Protein AF-A0A1X2I1R2-F1 (afdb_monomer)

Foldseek 3Di:
DCPPVPQPCDDLVSVQVVVCVPDAPLVNLLLVLLLQFDDPPPPPDDPPPPPAPPPCPVDPSGPDDPPRDPVLVVLSPDPFAFQFDRVDRQQWDWDWDDPPPDTDIDIDHDGNDKDKDQDDDPPDPPDPVVSVSCVVVLVVLCVVQVHDSPDSQKIKIKDWGHDPVRDDDPVNVVSRVSRIDIDIGGPVVPTD

Structure (mmCIF, N/CA/C/O backbone):
data_AF-A0A1X2I1R2-F1
#
_entry.id   AF-A0A1X2I1R2-F1
#
loop_
_atom_site.group_PDB
_atom_site.id
_atom_site.type_symbol
_atom_site.label_atom_id
_atom_site.label_alt_id
_atom_site.label_comp_id
_atom_site.label_asym_id
_atom_site.label_entity_id
_atom_site.label_seq_id
_atom_site.pdbx_PDB_ins_code
_atom_site.Cartn_x
_atom_site.Cartn_y
_atom_site.Cartn_z
_atom_site.occupancy
_atom_site.B_iso_or_equiv
_atom_site.auth_seq_id
_atom_site.auth_comp_id
_atom_site.auth_asym_id
_atom_site.auth_atom_id
_atom_site.pdbx_PDB_model_num
ATOM 1 N N . MET A 1 1 ? -24.058 -6.362 -23.718 1.00 4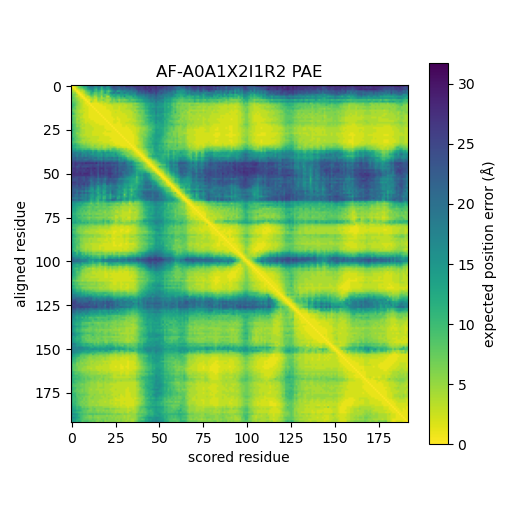3.56 1 MET A N 1
ATOM 2 C CA . MET A 1 1 ? -24.716 -6.460 -22.397 1.00 43.56 1 MET A CA 1
ATOM 3 C C . MET A 1 1 ? -24.428 -5.173 -21.647 1.00 43.56 1 MET A C 1
ATOM 5 O O . MET A 1 1 ? -23.278 -4.944 -21.300 1.00 43.56 1 MET A O 1
ATOM 9 N N . ASN A 1 2 ? -25.425 -4.309 -21.465 1.00 46.53 2 ASN A N 1
ATOM 10 C CA . ASN A 1 2 ? -25.253 -3.059 -20.725 1.00 46.53 2 ASN A CA 1
ATOM 11 C C . ASN A 1 2 ? -25.413 -3.374 -19.233 1.00 46.53 2 ASN A C 1
ATOM 13 O O . ASN A 1 2 ? -26.534 -3.421 -18.754 1.00 46.53 2 ASN A O 1
ATOM 17 N N . GLN A 1 3 ? -24.310 -3.646 -18.528 1.00 58.53 3 GLN A N 1
ATOM 18 C CA . GLN A 1 3 ? -24.291 -3.919 -17.075 1.00 58.53 3 GLN A CA 1
ATOM 19 C C . GLN A 1 3 ? -24.444 -2.655 -16.209 1.00 58.53 3 GLN A C 1
ATOM 21 O O . GLN A 1 3 ? -24.520 -2.741 -14.990 1.00 58.53 3 GLN A O 1
ATOM 26 N N . VAL A 1 4 ? -24.462 -1.478 -16.833 1.00 61.50 4 VAL A N 1
ATOM 27 C CA . VAL A 1 4 ? -24.500 -0.165 -16.173 1.00 61.50 4 VAL A CA 1
ATOM 28 C C . VAL A 1 4 ? -25.817 0.145 -15.426 1.00 61.50 4 VAL A C 1
ATOM 30 O O . VAL A 1 4 ? -25.727 0.785 -14.382 1.00 61.50 4 VAL A O 1
ATOM 33 N N . PRO A 1 5 ? -27.020 -0.284 -15.875 1.00 61.94 5 PRO A N 1
ATOM 34 C CA . PRO A 1 5 ? -28.283 0.064 -15.208 1.00 61.94 5 PRO A CA 1
ATOM 35 C C . PRO A 1 5 ? -28.429 -0.497 -13.787 1.00 61.94 5 PRO A C 1
ATOM 37 O O . PRO A 1 5 ? -29.137 0.095 -12.980 1.00 61.94 5 PRO A O 1
ATOM 40 N N . ASP A 1 6 ? -27.747 -1.602 -13.471 1.00 73.06 6 ASP A N 1
ATOM 41 C CA . ASP A 1 6 ? -27.854 -2.277 -12.168 1.00 73.06 6 ASP A CA 1
ATOM 42 C C . ASP A 1 6 ? -26.870 -1.722 -11.126 1.00 73.06 6 ASP A C 1
ATOM 44 O O . ASP A 1 6 ? -26.858 -2.136 -9.964 1.00 73.06 6 ASP A O 1
ATOM 48 N N . TRP A 1 7 ? -25.999 -0.791 -11.523 1.00 77.06 7 TRP A N 1
ATOM 49 C CA . TRP A 1 7 ? -25.049 -0.176 -10.607 1.00 77.06 7 TRP A CA 1
ATOM 50 C C . TRP A 1 7 ? -25.801 0.897 -9.826 1.00 77.06 7 TRP A C 1
ATOM 52 O O . TRP A 1 7 ? -26.031 1.991 -10.330 1.00 77.06 7 TRP A O 1
ATOM 62 N N . ASN A 1 8 ? -26.210 0.567 -8.599 1.00 79.75 8 ASN A N 1
ATOM 63 C CA . ASN A 1 8 ? -26.902 1.455 -7.660 1.00 79.75 8 ASN A CA 1
ATOM 64 C C . ASN A 1 8 ? -25.993 2.620 -7.197 1.00 79.75 8 ASN A C 1
ATOM 66 O O . ASN A 1 8 ? -25.586 2.706 -6.038 1.00 79.75 8 ASN A O 1
ATOM 70 N N . ILE A 1 9 ? -25.608 3.483 -8.138 1.00 84.62 9 ILE A N 1
ATOM 71 C CA . ILE A 1 9 ? -24.704 4.611 -7.946 1.00 84.62 9 ILE A CA 1
ATOM 72 C C . ILE A 1 9 ? -25.527 5.794 -7.458 1.00 84.62 9 ILE A C 1
ATOM 74 O O . ILE A 1 9 ? -26.201 6.469 -8.232 1.00 84.62 9 ILE A O 1
ATOM 78 N N . ASN A 1 10 ? -25.462 6.050 -6.157 1.00 88.06 10 ASN A N 1
ATOM 79 C CA . ASN A 1 10 ? -26.217 7.121 -5.507 1.00 88.06 10 ASN A CA 1
ATOM 80 C C . ASN A 1 10 ? -25.319 8.211 -4.904 1.00 88.06 10 ASN A C 1
ATOM 82 O O . ASN A 1 10 ? -25.808 9.267 -4.511 1.00 88.06 10 ASN A O 1
ATOM 86 N N . ASN A 1 11 ? -24.005 7.979 -4.830 1.00 83.19 11 ASN A N 1
ATOM 87 C CA . ASN A 1 11 ? -23.041 8.943 -4.307 1.00 83.19 11 ASN A CA 1
ATOM 88 C C . ASN A 1 11 ? -21.612 8.681 -4.815 1.00 83.19 11 ASN A C 1
ATOM 90 O O . ASN A 1 11 ? -21.302 7.647 -5.408 1.00 83.19 11 ASN A O 1
ATOM 94 N N . MET A 1 12 ? -20.703 9.612 -4.530 1.00 81.94 12 MET A N 1
ATOM 95 C CA . MET A 1 12 ? -19.294 9.503 -4.920 1.00 81.94 12 MET A CA 1
ATOM 96 C C . MET A 1 12 ? -18.603 8.253 -4.346 1.00 81.94 12 MET A C 1
ATOM 98 O O . MET A 1 12 ? -17.745 7.665 -5.003 1.00 81.94 12 MET A O 1
ATOM 102 N N . THR A 1 13 ? -18.980 7.816 -3.144 1.00 81.00 13 THR A N 1
ATOM 103 C CA . THR A 1 13 ? -18.443 6.592 -2.534 1.00 81.00 13 THR A CA 1
ATOM 104 C C . THR A 1 13 ? -18.807 5.366 -3.368 1.00 81.00 13 THR A C 1
ATOM 106 O O . THR A 1 13 ? -17.923 4.588 -3.701 1.00 81.00 13 THR A O 1
ATOM 109 N N . SER A 1 14 ? -20.063 5.232 -3.800 1.00 82.44 14 SER A N 1
ATOM 110 C CA . SER A 1 14 ? -20.512 4.125 -4.655 1.00 82.44 14 SER A CA 1
ATOM 111 C C . SER A 1 14 ? -19.782 4.084 -6.005 1.00 82.44 14 SER A C 1
ATOM 113 O O . SER A 1 14 ? -19.389 3.006 -6.444 1.00 82.44 14 SER A O 1
ATOM 115 N N . IL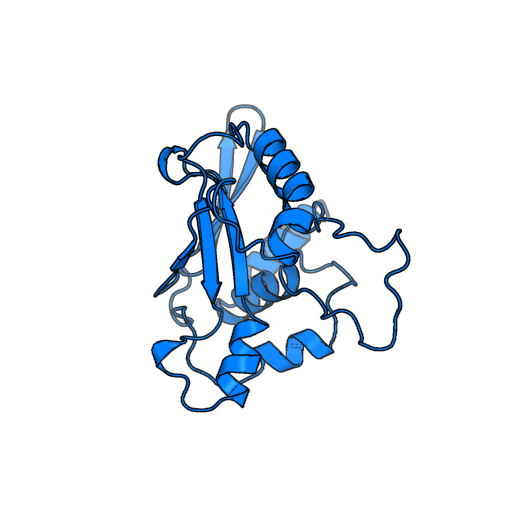E A 1 15 ? -19.484 5.246 -6.608 1.00 84.62 15 ILE A N 1
ATOM 116 C CA . ILE A 1 15 ? -18.645 5.334 -7.818 1.00 84.62 15 ILE A CA 1
ATOM 117 C C . ILE A 1 15 ? -17.246 4.785 -7.531 1.00 84.62 15 ILE A C 1
ATOM 119 O O . ILE A 1 15 ? -16.753 3.927 -8.256 1.00 84.62 15 ILE A O 1
ATOM 123 N N . LYS A 1 16 ? -16.607 5.261 -6.457 1.00 83.50 16 LYS A N 1
ATOM 124 C CA . LYS A 1 16 ? -15.243 4.861 -6.086 1.00 83.50 16 LYS A CA 1
ATOM 125 C C . LYS A 1 16 ? -15.147 3.366 -5.783 1.00 83.50 16 LYS A C 1
ATOM 127 O O . LYS A 1 16 ? -14.211 2.719 -6.239 1.00 83.50 16 LYS A O 1
ATOM 132 N N . LEU A 1 17 ? -16.122 2.816 -5.063 1.00 84.44 17 LEU A N 1
ATOM 133 C CA . LEU A 1 17 ? -16.196 1.384 -4.773 1.00 84.44 17 LEU A CA 1
ATOM 134 C C . LEU A 1 17 ? -16.379 0.566 -6.049 1.00 84.44 17 LEU A C 1
ATOM 136 O O . LEU A 1 17 ? -15.710 -0.449 -6.217 1.00 84.44 17 LEU A O 1
ATOM 140 N N . LYS A 1 18 ? -17.228 1.026 -6.977 1.00 87.12 18 LYS A N 1
ATOM 141 C CA . LYS A 1 18 ? -17.446 0.312 -8.235 1.00 87.12 18 LYS A CA 1
ATOM 142 C C . LYS A 1 18 ? -16.223 0.349 -9.146 1.00 87.12 18 LYS A C 1
ATOM 144 O O . LYS A 1 18 ? -15.892 -0.666 -9.747 1.00 87.12 18 LYS A O 1
ATOM 149 N N . LEU A 1 19 ? -15.520 1.482 -9.200 1.00 88.06 19 LEU A N 1
ATOM 150 C CA . LEU A 1 19 ? -14.231 1.592 -9.890 1.00 88.06 19 LEU A CA 1
ATOM 151 C C . LEU A 1 19 ? -13.197 0.636 -9.287 1.00 88.06 19 LEU A C 1
ATOM 153 O O . LEU A 1 19 ? -12.542 -0.088 -10.031 1.00 88.06 19 LEU A O 1
ATOM 157 N N . PHE A 1 20 ? -13.115 0.563 -7.953 1.00 87.75 20 PHE A N 1
ATOM 158 C CA . PHE A 1 20 ? -12.266 -0.424 -7.290 1.00 87.75 20 PHE A CA 1
ATOM 159 C C . PHE A 1 20 ? -12.657 -1.846 -7.703 1.00 87.75 20 PHE A C 1
ATOM 161 O O . PHE A 1 20 ? -11.795 -2.647 -8.027 1.00 87.75 20 PHE A O 1
ATOM 168 N N . GLU A 1 21 ? -13.946 -2.178 -7.716 1.00 88.81 21 GLU A N 1
ATOM 169 C CA . GLU A 1 21 ? -14.430 -3.523 -8.041 1.00 88.81 21 GLU A CA 1
ATOM 170 C C . GLU A 1 21 ? -13.992 -3.989 -9.440 1.00 88.81 21 GLU A C 1
ATOM 172 O O . GLU A 1 21 ? -13.507 -5.113 -9.578 1.00 88.81 21 GLU A O 1
ATOM 177 N N . ILE A 1 22 ? -14.118 -3.126 -10.455 1.00 90.75 22 ILE A N 1
ATOM 178 C CA . ILE A 1 22 ? -13.855 -3.486 -11.859 1.00 90.75 22 ILE A CA 1
ATOM 179 C C . ILE A 1 22 ? -12.368 -3.509 -12.233 1.00 90.75 22 ILE A C 1
ATOM 181 O O . ILE A 1 22 ? -12.018 -4.062 -13.273 1.00 90.75 22 ILE A O 1
ATOM 185 N N . MET A 1 23 ? -11.497 -2.919 -11.416 1.00 90.94 23 MET A N 1
ATOM 186 C CA . MET A 1 23 ? -10.063 -2.901 -11.687 1.00 90.94 23 MET A CA 1
ATOM 187 C C . MET A 1 23 ? -9.393 -4.245 -11.462 1.00 90.94 23 MET A C 1
ATOM 189 O O . MET A 1 23 ? -9.758 -5.021 -10.568 1.00 90.94 23 MET A O 1
ATOM 193 N N . ASP A 1 24 ? -8.335 -4.475 -12.231 1.00 93.75 24 ASP A N 1
ATOM 194 C CA . ASP A 1 24 ? -7.446 -5.592 -11.976 1.00 93.75 24 ASP A CA 1
ATOM 195 C C . ASP A 1 24 ? -6.588 -5.361 -10.715 1.00 93.75 24 ASP A C 1
ATOM 197 O O . ASP A 1 24 ? -6.587 -4.297 -10.086 1.00 93.75 24 ASP A O 1
ATOM 201 N N . THR A 1 25 ? -5.883 -6.409 -10.295 1.00 93.50 25 THR A N 1
ATOM 202 C CA . THR A 1 25 ? -5.019 -6.373 -9.110 1.00 93.50 25 THR A CA 1
ATOM 203 C C . THR A 1 25 ? -3.881 -5.360 -9.260 1.00 93.50 25 THR A C 1
ATOM 205 O O . THR A 1 25 ? -3.522 -4.699 -8.285 1.00 93.50 25 THR A O 1
ATOM 208 N N . LYS A 1 26 ? -3.312 -5.213 -10.462 1.00 92.94 26 LYS A N 1
ATOM 209 C CA . LYS A 1 26 ? -2.159 -4.341 -10.709 1.00 92.94 26 LYS A CA 1
ATOM 210 C C . LYS A 1 26 ? -2.560 -2.876 -10.594 1.00 92.94 26 LYS A C 1
ATOM 212 O O . LYS A 1 26 ? -1.883 -2.114 -9.912 1.00 92.94 26 LYS A O 1
ATOM 217 N N . ASP A 1 27 ? -3.685 -2.495 -11.182 1.00 90.75 27 ASP A N 1
ATOM 218 C CA . ASP A 1 27 ? -4.215 -1.138 -11.119 1.00 90.75 27 ASP A CA 1
ATOM 219 C C . ASP A 1 27 ? -4.563 -0.740 -9.677 1.00 90.75 27 ASP A C 1
ATOM 221 O O . ASP A 1 27 ? -4.286 0.385 -9.250 1.00 90.75 27 ASP A O 1
ATOM 225 N N . LYS A 1 28 ? -5.124 -1.668 -8.889 1.00 91.75 28 LYS A N 1
ATOM 226 C CA . LYS A 1 28 ? -5.420 -1.448 -7.462 1.00 91.75 28 LYS A CA 1
ATOM 227 C C . LYS A 1 28 ? -4.152 -1.195 -6.649 1.00 91.75 28 LYS A C 1
ATOM 229 O O . LYS A 1 28 ? -4.117 -0.263 -5.846 1.00 91.75 28 LYS A O 1
ATOM 234 N N . LEU A 1 29 ? -3.111 -2.002 -6.866 1.00 92.25 29 LEU A N 1
ATOM 235 C CA . LEU A 1 29 ? -1.812 -1.821 -6.216 1.00 92.25 29 LEU A CA 1
ATOM 236 C C . LEU A 1 29 ? -1.157 -0.507 -6.651 1.00 92.25 29 LEU A C 1
ATOM 238 O O . LEU A 1 29 ? -0.695 0.247 -5.799 1.00 92.25 29 LEU A O 1
ATOM 242 N N . ASN A 1 30 ? -1.180 -0.192 -7.948 1.00 90.81 30 ASN A N 1
ATOM 243 C CA . ASN A 1 30 ? -0.674 1.075 -8.466 1.00 90.81 30 ASN A CA 1
ATOM 244 C C . ASN A 1 30 ? -1.313 2.256 -7.736 1.00 90.81 30 ASN A C 1
ATOM 246 O O . ASN A 1 30 ? -0.611 3.122 -7.227 1.00 90.81 30 ASN A O 1
ATOM 250 N N . LEU A 1 31 ? -2.642 2.272 -7.633 1.00 87.50 31 LEU A N 1
ATOM 251 C CA . LEU A 1 31 ? -3.356 3.342 -6.947 1.00 87.50 31 LEU A CA 1
ATOM 252 C C . LEU A 1 31 ? -2.970 3.450 -5.467 1.00 87.50 31 LEU A C 1
ATOM 254 O O . LEU A 1 31 ? -2.766 4.560 -4.977 1.00 87.50 31 LEU A O 1
ATOM 258 N N . LEU A 1 32 ? -2.862 2.318 -4.764 1.00 88.50 32 LEU A N 1
ATOM 259 C CA . LEU A 1 32 ? -2.466 2.292 -3.357 1.00 88.50 32 LEU A CA 1
ATOM 260 C C . LEU A 1 32 ? -1.080 2.921 -3.158 1.00 88.50 32 LEU A C 1
ATOM 262 O O . LEU A 1 32 ? -0.909 3.785 -2.301 1.00 88.50 32 LEU A O 1
ATOM 266 N N . PHE A 1 33 ? -0.103 2.531 -3.975 1.00 88.56 33 PHE A N 1
ATOM 267 C CA . PHE A 1 33 ? 1.259 3.050 -3.865 1.00 88.56 33 PHE A CA 1
ATOM 268 C C . PHE A 1 33 ? 1.387 4.490 -4.369 1.00 88.56 33 PHE A C 1
ATOM 270 O O . PHE A 1 33 ? 2.179 5.249 -3.821 1.00 88.56 33 PHE A O 1
ATOM 277 N N . LEU A 1 34 ? 0.572 4.912 -5.341 1.00 84.69 34 LEU A N 1
ATOM 278 C CA . LEU A 1 34 ? 0.486 6.316 -5.756 1.00 84.69 34 LEU A CA 1
ATOM 279 C C . LEU A 1 34 ? -0.109 7.208 -4.664 1.00 84.69 34 LEU A C 1
ATOM 281 O O . LEU A 1 34 ? 0.318 8.351 -4.531 1.00 84.69 34 LEU A O 1
ATOM 285 N N . ALA A 1 35 ? -1.062 6.700 -3.876 1.00 78.06 35 ALA A N 1
ATOM 286 C CA . ALA A 1 35 ? -1.617 7.426 -2.734 1.00 78.06 35 ALA A CA 1
ATOM 287 C C . ALA A 1 35 ? -0.585 7.616 -1.608 1.00 78.06 35 ALA A C 1
ATOM 289 O O . ALA A 1 35 ? -0.627 8.621 -0.905 1.00 78.06 35 ALA A O 1
ATOM 290 N N . GLY A 1 36 ? 0.357 6.678 -1.467 1.00 73.06 36 GLY A N 1
ATOM 291 C CA . GLY A 1 36 ? 1.492 6.782 -0.544 1.00 73.06 36 GLY A CA 1
ATOM 292 C C . GLY A 1 36 ? 2.734 7.466 -1.128 1.00 73.06 36 GLY A C 1
ATOM 293 O O . GLY A 1 36 ? 3.725 7.612 -0.418 1.00 73.06 36 GLY A O 1
ATOM 294 N N . PHE A 1 37 ? 2.719 7.864 -2.405 1.00 73.62 37 PHE A N 1
ATOM 295 C CA . PHE A 1 37 ? 3.905 8.385 -3.080 1.00 73.62 37 PHE A CA 1
ATOM 296 C C . PHE A 1 37 ? 4.203 9.817 -2.635 1.00 73.62 37 PHE A C 1
ATOM 298 O O . PHE A 1 37 ? 3.542 10.774 -3.050 1.00 73.62 37 PHE A O 1
ATOM 305 N N . GLU A 1 38 ? 5.253 9.987 -1.839 1.00 65.06 38 GLU A N 1
ATOM 306 C CA . GLU A 1 38 ? 5.749 11.310 -1.492 1.00 65.06 38 GLU A CA 1
ATOM 307 C C . GLU A 1 38 ? 6.620 11.861 -2.627 1.00 65.06 38 GLU A C 1
ATOM 309 O O . GLU A 1 38 ? 7.598 11.248 -3.067 1.00 65.06 38 GLU A O 1
ATOM 314 N N . ARG A 1 39 ? 6.276 13.052 -3.131 1.00 58.94 39 ARG A N 1
ATOM 315 C CA . ARG A 1 39 ? 7.145 13.742 -4.085 1.00 58.94 39 ARG A CA 1
ATOM 316 C C . ARG A 1 39 ? 8.405 14.172 -3.328 1.00 58.94 39 ARG A C 1
ATOM 318 O O . ARG A 1 39 ? 8.271 14.955 -2.389 1.00 58.94 39 ARG A O 1
ATOM 325 N N . PRO A 1 40 ? 9.614 13.751 -3.744 1.00 54.44 40 PRO A N 1
ATOM 326 C CA . PRO A 1 40 ? 10.823 14.206 -3.079 1.00 54.44 40 PRO A CA 1
ATOM 327 C C . PRO A 1 40 ? 10.861 15.740 -3.115 1.00 54.44 40 PRO A C 1
ATOM 329 O O . PRO A 1 40 ? 10.557 16.322 -4.169 1.00 54.44 40 PRO A O 1
ATOM 332 N N . PRO A 1 41 ? 11.212 16.408 -2.001 1.00 54.38 41 PRO A N 1
ATOM 333 C CA . PRO A 1 41 ? 11.306 17.856 -1.975 1.00 54.38 41 PRO A CA 1
ATOM 334 C C . PRO A 1 41 ? 12.308 18.283 -3.049 1.00 54.38 41 PRO A C 1
ATOM 336 O O . PRO A 1 41 ? 13.475 17.884 -3.039 1.00 54.38 41 PRO A O 1
ATOM 339 N N . SER A 1 42 ? 11.839 19.044 -4.041 1.00 51.28 42 SER A N 1
ATOM 340 C CA . SER A 1 42 ? 12.703 19.571 -5.095 1.00 51.28 42 SER A CA 1
ATOM 341 C C . SER A 1 42 ? 13.872 20.317 -4.450 1.00 51.28 42 SER A C 1
ATOM 343 O O . SER A 1 42 ? 13.652 21.255 -3.689 1.00 51.28 42 SER A O 1
ATOM 345 N N . ARG A 1 43 ? 15.114 19.939 -4.791 1.00 51.31 43 ARG A N 1
ATOM 346 C CA . ARG A 1 43 ? 16.364 20.521 -4.249 1.00 51.31 43 ARG A CA 1
ATOM 347 C C . ARG A 1 43 ? 16.478 22.051 -4.394 1.00 51.31 43 ARG A C 1
ATOM 349 O O . ARG A 1 43 ? 17.352 22.651 -3.782 1.00 51.31 43 ARG A O 1
ATOM 356 N N . SER A 1 44 ? 15.619 22.684 -5.193 1.00 51.50 44 SER A N 1
ATOM 357 C CA . SER A 1 44 ? 15.564 24.135 -5.406 1.00 51.50 44 SER A CA 1
ATOM 358 C C . SER A 1 44 ? 14.500 24.866 -4.579 1.00 51.50 44 SER A C 1
ATOM 360 O O . SER A 1 44 ? 14.452 26.094 -4.617 1.00 51.50 44 SER A O 1
ATOM 362 N N . TYR A 1 45 ? 13.652 24.160 -3.826 1.00 44.03 45 TYR A N 1
ATOM 363 C CA . TYR A 1 45 ? 12.592 24.779 -3.038 1.00 44.03 45 TYR A CA 1
ATOM 364 C C . TYR A 1 45 ? 12.985 24.763 -1.563 1.00 44.03 45 TYR A C 1
ATOM 366 O O . TYR A 1 45 ? 12.981 23.716 -0.917 1.00 44.03 45 TYR A O 1
ATOM 374 N N . ARG A 1 46 ? 13.325 25.938 -1.009 1.00 45.78 46 ARG A N 1
ATOM 375 C CA . ARG A 1 46 ? 13.326 26.112 0.449 1.00 45.78 46 ARG A CA 1
ATOM 376 C C . ARG A 1 46 ? 11.949 25.655 0.932 1.00 45.78 46 ARG A C 1
ATOM 378 O O . ARG A 1 46 ? 10.966 26.208 0.433 1.00 45.78 46 ARG A O 1
ATOM 385 N N . PRO A 1 47 ? 11.850 24.679 1.850 1.00 42.78 47 PRO A N 1
ATOM 386 C CA . PRO A 1 47 ? 10.565 24.270 2.380 1.00 42.78 47 PRO A CA 1
ATOM 387 C C . PRO A 1 47 ? 9.964 25.503 3.044 1.00 42.78 47 PRO A C 1
ATOM 389 O O . PRO A 1 47 ? 10.416 25.964 4.094 1.00 42.78 47 PRO A O 1
ATOM 392 N N . SER A 1 48 ? 8.985 26.108 2.376 1.00 43.38 48 SER A N 1
ATOM 393 C CA . SER A 1 48 ? 8.149 27.098 3.021 1.00 43.38 48 SER A CA 1
ATOM 394 C C . SER A 1 48 ? 7.517 26.361 4.194 1.00 43.38 48 SER A C 1
ATOM 396 O O . SER A 1 48 ? 6.972 25.274 4.000 1.00 43.38 48 SER A O 1
ATOM 398 N N . ARG A 1 49 ? 7.614 26.911 5.410 1.00 44.84 49 ARG A N 1
ATOM 399 C CA . ARG A 1 49 ? 7.169 26.307 6.690 1.00 44.84 49 ARG A CA 1
ATOM 400 C C . ARG A 1 49 ? 5.681 25.879 6.728 1.00 44.84 49 ARG A C 1
ATOM 402 O O . ARG A 1 49 ? 5.175 25.461 7.771 1.00 44.84 49 ARG A O 1
ATOM 409 N N . SER A 1 50 ? 4.981 25.995 5.602 1.00 43.19 50 SER A N 1
ATOM 410 C CA . SER A 1 50 ? 3.578 25.676 5.389 1.00 43.19 50 SER A CA 1
ATOM 411 C C . SER A 1 50 ? 3.315 24.475 4.468 1.00 43.19 50 SER A C 1
ATOM 413 O O . SER A 1 50 ? 2.182 24.017 4.475 1.00 43.19 50 SER A O 1
ATOM 415 N N . SER A 1 51 ? 4.282 23.925 3.716 1.00 39.47 51 SER A N 1
ATOM 416 C CA . SER A 1 51 ? 4.078 22.640 3.010 1.00 39.47 51 SER A CA 1
ATOM 417 C C . SER A 1 51 ? 4.514 21.494 3.920 1.0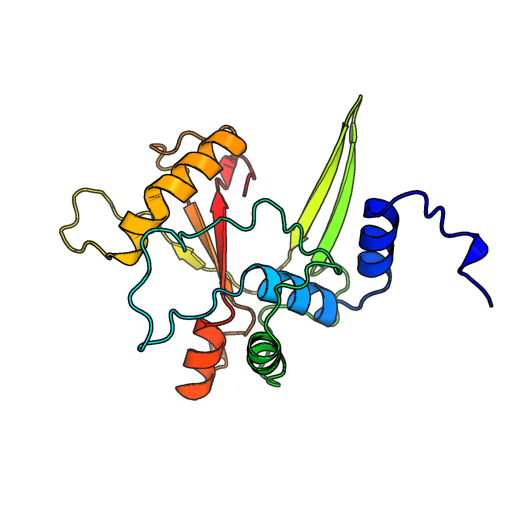0 39.47 51 SER A C 1
ATOM 419 O O . SER A 1 51 ? 5.478 20.776 3.655 1.00 39.47 51 SER A O 1
ATOM 421 N N . ARG A 1 52 ? 3.874 21.420 5.088 1.00 42.06 52 ARG A N 1
ATOM 422 C CA . ARG A 1 52 ? 4.033 20.280 5.984 1.00 42.06 52 ARG A CA 1
ATOM 423 C C . ARG A 1 52 ? 3.517 19.040 5.267 1.00 42.06 52 ARG A C 1
ATOM 425 O O . ARG A 1 52 ? 2.663 19.157 4.394 1.00 42.06 52 ARG A O 1
ATOM 432 N N . PHE A 1 53 ? 4.049 17.895 5.679 1.00 41.91 53 PHE A N 1
ATOM 433 C CA . PHE A 1 53 ? 3.399 16.588 5.690 1.00 41.91 53 PHE A CA 1
ATOM 434 C C . PHE A 1 53 ? 1.916 16.738 6.088 1.00 41.91 53 PHE A C 1
ATOM 436 O O . PHE A 1 53 ? 1.514 16.498 7.226 1.00 41.91 53 PHE A O 1
ATOM 443 N N . GLU A 1 54 ? 1.078 17.224 5.180 1.00 42.31 54 GLU A N 1
ATOM 444 C CA . GLU A 1 54 ? -0.352 17.048 5.274 1.00 42.31 54 GLU A CA 1
ATOM 445 C C . GLU A 1 54 ? -0.526 15.581 4.956 1.00 42.31 54 GLU A C 1
ATOM 447 O O . GLU A 1 54 ? -0.532 15.171 3.796 1.00 42.31 54 GLU A O 1
ATOM 452 N N . LEU A 1 55 ? -0.563 14.785 6.029 1.00 42.84 55 LEU A N 1
ATOM 453 C CA . LEU A 1 55 ? -1.088 13.435 6.000 1.00 42.84 55 LEU A CA 1
ATOM 454 C C . LEU A 1 55 ? -2.288 13.504 5.069 1.00 42.84 55 LEU A C 1
ATOM 456 O O . LEU A 1 55 ? -3.210 14.287 5.330 1.00 42.84 55 LEU A O 1
ATOM 460 N N . MET A 1 56 ? -2.221 12.763 3.962 1.00 46.31 56 MET A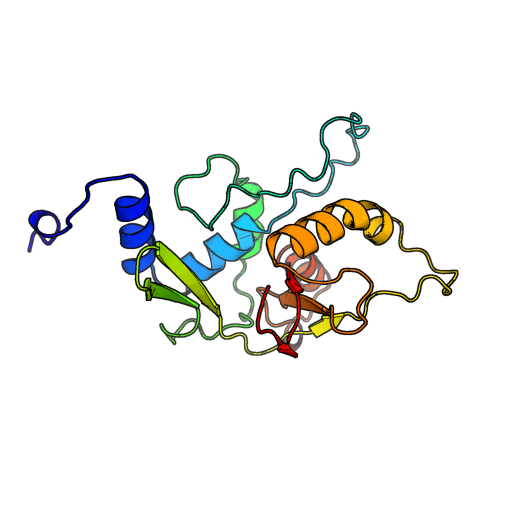 N 1
ATOM 461 C CA . MET A 1 56 ? -3.311 12.576 3.013 1.00 46.31 56 MET A CA 1
ATOM 462 C C . MET A 1 56 ? -4.451 11.827 3.730 1.00 46.31 56 MET A C 1
ATOM 464 O O . MET A 1 56 ? -4.862 10.738 3.365 1.00 46.31 56 MET A O 1
ATOM 468 N N . THR A 1 57 ? -4.972 12.438 4.792 1.00 40.56 57 THR A N 1
ATOM 469 C CA . THR A 1 57 ? -6.074 12.023 5.663 1.00 40.56 57 THR A CA 1
ATOM 470 C C . THR A 1 57 ? -7.360 11.886 4.864 1.00 40.56 57 THR A C 1
ATOM 472 O O . THR A 1 57 ? -8.292 11.230 5.310 1.00 40.56 57 THR A O 1
ATOM 475 N N . GLY A 1 58 ? -7.418 12.499 3.679 1.00 42.72 58 GLY A N 1
ATOM 476 C CA . GLY A 1 58 ? -8.536 12.410 2.748 1.00 42.72 58 GLY A CA 1
ATOM 477 C C . GLY A 1 58 ? -8.365 11.379 1.635 1.00 42.72 58 GLY A C 1
ATOM 478 O O . GLY A 1 58 ? -9.278 11.234 0.822 1.00 42.72 58 GLY A O 1
ATOM 479 N N . VAL A 1 59 ? -7.232 10.675 1.559 1.00 46.41 59 VAL A N 1
ATOM 480 C CA . VAL A 1 59 ? -6.975 9.715 0.485 1.00 46.41 59 VAL A CA 1
ATOM 481 C C . VAL A 1 59 ? -7.054 8.306 1.056 1.00 46.41 59 VAL A C 1
ATOM 483 O O . VAL A 1 59 ? -6.075 7.575 1.133 1.00 46.41 59 VAL A O 1
ATOM 486 N N . LEU A 1 60 ? -8.291 7.855 1.304 1.00 47.59 60 LEU A N 1
ATOM 487 C CA . LEU A 1 60 ? -8.625 6.525 0.778 1.00 47.59 60 LEU A CA 1
ATOM 488 C C . LEU A 1 60 ? -8.039 6.491 -0.647 1.00 47.59 60 LEU A C 1
ATOM 490 O O . LEU A 1 60 ? -8.170 7.517 -1.322 1.00 47.59 60 LEU A O 1
ATOM 494 N N . PRO A 1 61 ? -7.373 5.422 -1.113 1.00 50.41 61 PRO A N 1
ATOM 495 C CA . PRO A 1 61 ? -6.892 5.350 -2.487 1.00 50.41 61 PRO A CA 1
ATOM 496 C C . PRO A 1 61 ? -8.129 5.441 -3.384 1.00 50.41 61 PRO A C 1
ATOM 498 O O . PRO A 1 61 ? -8.824 4.471 -3.663 1.00 50.41 61 PRO A O 1
ATOM 501 N N . THR A 1 62 ? -8.515 6.672 -3.695 1.00 47.56 62 THR A N 1
ATOM 502 C CA . THR A 1 62 ? -9.764 7.000 -4.339 1.00 47.56 62 THR A CA 1
ATOM 503 C C . THR A 1 62 ? -9.377 7.518 -5.691 1.00 47.56 62 THR A C 1
ATOM 505 O O . THR A 1 62 ? -8.581 8.441 -5.820 1.00 47.56 62 THR A O 1
ATOM 508 N N . PHE A 1 63 ? -9.991 6.920 -6.698 1.00 50.75 63 PHE A N 1
ATOM 509 C CA . PHE A 1 63 ? -9.840 7.176 -8.129 1.00 50.75 63 PHE A CA 1
ATOM 510 C C . PHE A 1 63 ? -9.968 8.634 -8.576 1.00 50.75 63 PHE A C 1
ATOM 512 O O . PHE A 1 63 ? -9.804 8.930 -9.752 1.00 50.75 63 PHE A O 1
ATOM 519 N N . ALA A 1 64 ? -10.298 9.541 -7.660 1.00 46.12 64 ALA A N 1
ATOM 520 C CA . ALA A 1 64 ? -10.714 10.903 -7.933 1.00 46.12 64 ALA A CA 1
ATOM 521 C C . ALA A 1 64 ? -9.939 11.939 -7.101 1.00 46.12 64 ALA A C 1
ATOM 523 O O . ALA A 1 64 ? -10.504 12.963 -6.727 1.00 46.12 64 ALA A O 1
ATOM 524 N N . THR A 1 65 ? -8.665 11.697 -6.776 1.00 51.62 65 THR A N 1
ATOM 525 C CA . THR A 1 65 ? -7.799 12.742 -6.201 1.00 51.62 65 THR A CA 1
ATOM 526 C C . THR A 1 65 ? -6.824 13.250 -7.256 1.00 51.62 65 THR A C 1
ATOM 528 O O . THR A 1 65 ? -5.936 12.526 -7.700 1.00 51.62 65 THR A O 1
ATOM 531 N N . SER A 1 66 ? -6.985 14.519 -7.647 1.00 52.44 66 SER A N 1
ATOM 532 C CA . SER A 1 66 ? -6.228 15.227 -8.694 1.00 52.44 66 SER A CA 1
ATOM 533 C C . SER A 1 66 ? -4.746 15.477 -8.372 1.00 52.44 66 SER A C 1
ATOM 535 O O . SER A 1 66 ? -4.078 16.221 -9.085 1.00 52.44 66 SER A O 1
ATOM 537 N N . SER A 1 67 ? -4.236 14.919 -7.276 1.00 63.84 67 SER A N 1
ATOM 538 C CA . SER A 1 67 ? -2.906 15.198 -6.731 1.00 63.84 67 SER A CA 1
ATOM 539 C C . SER A 1 67 ? -1.852 14.152 -7.098 1.00 63.84 67 SER A C 1
ATOM 541 O O . SER A 1 67 ? -0.680 14.353 -6.782 1.00 63.84 67 SER A O 1
ATOM 543 N N . ILE A 1 68 ? -2.223 13.053 -7.768 1.00 68.50 68 ILE A N 1
ATOM 544 C CA . ILE A 1 68 ? -1.246 12.051 -8.210 1.00 68.50 68 ILE A CA 1
ATOM 545 C C . ILE A 1 68 ? -0.404 12.648 -9.342 1.00 68.50 68 ILE A C 1
ATOM 547 O O . ILE A 1 68 ? -0.894 12.931 -10.436 1.00 68.50 68 ILE A O 1
ATOM 551 N N . SER A 1 69 ? 0.888 12.846 -9.083 1.00 70.44 69 SER A N 1
ATOM 552 C CA . SER A 1 69 ? 1.812 13.351 -10.097 1.00 70.44 69 SER A CA 1
ATOM 553 C C . SER A 1 69 ? 1.990 12.329 -11.218 1.00 70.44 69 SER A C 1
ATOM 555 O O . SER A 1 69 ? 2.338 11.180 -10.957 1.00 70.44 69 SER A O 1
ATOM 557 N N . LYS A 1 70 ? 1.897 12.764 -12.481 1.00 72.81 70 LYS A N 1
ATOM 558 C CA . LYS A 1 70 ? 2.237 11.930 -13.650 1.00 72.81 70 LYS A CA 1
ATOM 559 C C . LYS A 1 70 ? 3.639 11.317 -13.542 1.00 72.81 70 LYS A C 1
ATOM 561 O O . LYS A 1 70 ? 3.867 10.207 -14.006 1.00 72.81 70 LYS A O 1
ATOM 566 N N . SER A 1 71 ? 4.577 12.021 -12.903 1.00 77.06 71 SER A N 1
ATOM 567 C CA . SER A 1 71 ? 5.932 11.507 -12.678 1.00 77.06 71 SER A CA 1
ATOM 568 C C . SER A 1 71 ? 5.971 10.299 -11.740 1.00 77.06 71 SER A C 1
ATOM 570 O O . SER A 1 71 ? 6.887 9.496 -11.857 1.00 77.06 71 SER A O 1
ATOM 572 N N . ALA A 1 72 ? 5.011 10.170 -10.818 1.00 76.19 72 ALA A N 1
ATOM 573 C CA . ALA A 1 72 ? 4.914 9.028 -9.912 1.00 76.19 72 ALA A CA 1
ATOM 574 C C . ALA A 1 72 ? 4.538 7.750 -10.682 1.00 76.19 72 ALA A C 1
ATOM 576 O O . ALA A 1 72 ? 5.119 6.693 -10.450 1.00 76.19 72 ALA A O 1
ATOM 577 N N . CYS A 1 73 ? 3.661 7.873 -11.686 1.00 79.56 73 CYS A N 1
ATOM 578 C CA . CYS A 1 73 ? 3.261 6.755 -12.544 1.00 79.56 73 CYS A CA 1
ATOM 579 C C . CYS A 1 73 ? 4.445 6.127 -13.292 1.00 79.56 73 CYS A C 1
ATOM 581 O O . CYS A 1 73 ? 4.455 4.919 -13.506 1.00 79.56 73 CYS A O 1
ATOM 583 N N . ASN A 1 74 ? 5.460 6.920 -13.652 1.00 84.50 74 ASN A N 1
ATOM 584 C CA . ASN A 1 74 ? 6.639 6.406 -14.351 1.00 84.50 74 ASN A CA 1
ATOM 585 C C . ASN A 1 74 ? 7.440 5.410 -13.501 1.00 84.50 74 ASN A C 1
ATOM 587 O O . ASN A 1 74 ? 8.055 4.511 -14.062 1.00 84.50 74 ASN A O 1
ATOM 591 N N . PHE A 1 75 ? 7.434 5.547 -12.169 1.00 82.00 75 PHE A N 1
ATOM 592 C CA . PHE A 1 75 ? 8.147 4.611 -11.298 1.00 82.00 75 PHE A CA 1
ATOM 593 C C . PHE A 1 75 ? 7.449 3.254 -11.227 1.00 82.00 75 PHE A C 1
ATOM 595 O O . PHE A 1 75 ? 8.124 2.235 -11.226 1.00 82.00 75 PHE A O 1
ATOM 602 N N . LEU A 1 76 ? 6.115 3.237 -11.235 1.00 84.88 76 LEU A N 1
ATOM 603 C CA . LEU A 1 76 ? 5.314 2.009 -11.173 1.00 84.88 76 LEU A CA 1
ATOM 604 C C . LEU A 1 76 ? 5.121 1.333 -12.537 1.00 84.88 76 LEU A C 1
ATOM 606 O O . LEU A 1 76 ? 4.705 0.177 -12.604 1.00 84.88 76 LEU A O 1
ATOM 610 N N . ALA A 1 77 ? 5.422 2.048 -13.624 1.00 83.38 77 ALA A N 1
ATOM 611 C CA . ALA A 1 77 ? 5.403 1.513 -14.981 1.00 83.38 77 ALA A CA 1
ATOM 612 C C . ALA A 1 77 ? 6.570 0.553 -15.266 1.00 83.38 77 ALA A C 1
ATOM 614 O O . ALA A 1 77 ? 6.537 -0.143 -16.278 1.00 83.38 77 ALA A O 1
ATOM 615 N N . ALA A 1 78 ? 7.590 0.515 -14.404 1.00 81.19 78 ALA A N 1
ATOM 616 C CA . ALA A 1 78 ? 8.717 -0.387 -14.573 1.00 81.19 78 ALA A CA 1
ATOM 617 C C . ALA A 1 78 ? 8.276 -1.861 -14.503 1.00 81.19 78 ALA A C 1
ATOM 619 O O . ALA A 1 78 ? 7.453 -2.244 -13.670 1.00 81.19 78 ALA A O 1
ATOM 620 N N . GLU A 1 79 ? 8.852 -2.696 -15.366 1.00 87.06 79 GLU A N 1
ATOM 621 C CA . GLU A 1 79 ? 8.521 -4.124 -15.490 1.00 87.06 79 GLU A CA 1
ATOM 622 C C . GLU A 1 79 ? 9.294 -5.006 -14.495 1.00 87.06 79 GLU A C 1
ATOM 624 O O . GLU A 1 79 ? 9.625 -6.154 -14.782 1.00 87.06 79 GLU A O 1
ATOM 629 N N . TYR A 1 80 ? 9.595 -4.477 -13.308 1.00 88.56 80 TYR A N 1
ATOM 630 C CA . TYR A 1 80 ? 10.281 -5.251 -12.277 1.00 88.56 80 TYR A CA 1
ATOM 631 C C . TYR A 1 80 ? 9.324 -6.237 -11.595 1.00 88.56 80 TYR A C 1
ATOM 633 O O . TYR A 1 80 ? 8.116 -5.971 -11.500 1.00 88.56 80 TYR A O 1
ATOM 641 N N . PRO A 1 81 ? 9.838 -7.365 -11.069 1.00 92.81 81 PRO A N 1
ATOM 642 C CA . PRO A 1 81 ? 9.024 -8.303 -10.312 1.00 92.81 81 PRO A CA 1
ATOM 643 C C . PRO A 1 81 ? 8.320 -7.619 -9.136 1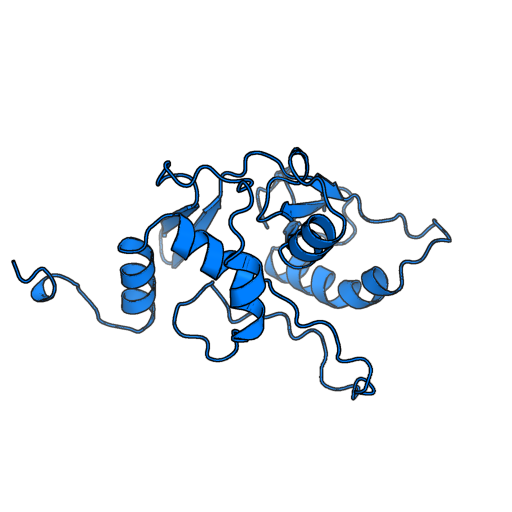.00 92.81 81 PRO A C 1
ATOM 645 O O . PRO A 1 81 ? 8.928 -6.900 -8.343 1.00 92.81 81 PRO A O 1
ATOM 648 N N . LEU A 1 82 ? 7.012 -7.848 -9.013 1.00 95.00 82 LEU A N 1
ATOM 649 C CA . LEU A 1 82 ? 6.207 -7.277 -7.936 1.00 95.00 82 LEU A CA 1
ATOM 650 C C . LEU A 1 82 ? 6.373 -8.079 -6.642 1.00 95.00 82 LEU A C 1
ATOM 652 O O . LEU A 1 82 ? 6.398 -9.317 -6.654 1.00 95.00 82 LEU A O 1
ATOM 656 N N . ASN A 1 83 ? 6.331 -7.380 -5.508 1.00 96.88 83 ASN A N 1
ATOM 657 C CA . ASN A 1 83 ? 6.222 -7.978 -4.171 1.00 96.88 83 ASN A CA 1
ATOM 658 C C . ASN A 1 83 ? 4.809 -8.541 -3.886 1.00 96.88 83 ASN A C 1
ATOM 660 O O . ASN A 1 83 ? 4.457 -8.888 -2.763 1.00 96.88 83 ASN A O 1
ATOM 664 N N . PHE A 1 84 ? 3.979 -8.638 -4.918 1.00 96.75 84 PHE A N 1
ATO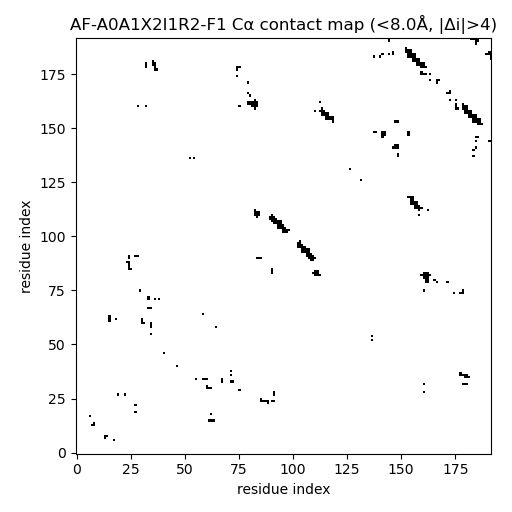M 665 C CA . PHE A 1 84 ? 2.586 -9.044 -4.859 1.00 96.75 84 PHE A CA 1
ATOM 666 C C . PHE A 1 84 ? 2.309 -10.075 -5.949 1.00 96.75 84 PHE A C 1
ATOM 668 O O . PHE A 1 84 ? 2.991 -10.114 -6.976 1.00 96.75 84 PHE A O 1
ATOM 675 N N . ASP A 1 85 ? 1.310 -10.922 -5.727 1.00 95.88 85 ASP A N 1
ATOM 676 C CA . ASP A 1 85 ? 0.798 -11.811 -6.766 1.00 95.88 85 ASP A CA 1
ATOM 677 C C . ASP A 1 85 ? -0.270 -11.069 -7.583 1.00 95.88 85 ASP A C 1
ATOM 679 O O . ASP A 1 85 ? -1.401 -10.885 -7.131 1.00 95.88 85 ASP A O 1
ATOM 683 N N . SER A 1 86 ? 0.094 -10.610 -8.782 1.00 91.38 86 SER A N 1
ATOM 684 C CA . SER A 1 86 ? -0.824 -9.905 -9.683 1.00 91.38 86 SER A CA 1
ATOM 685 C C . SER A 1 86 ? -1.906 -10.813 -10.277 1.00 91.38 86 SER A C 1
ATOM 687 O O . SER A 1 86 ? -2.957 -10.311 -10.674 1.00 91.38 86 SER A O 1
ATOM 689 N N . GLY A 1 87 ? -1.682 -12.131 -10.318 1.00 93.50 87 GLY A N 1
ATOM 690 C CA . GLY A 1 87 ? -2.661 -13.111 -10.790 1.00 93.50 87 GLY A CA 1
ATOM 691 C C . GLY A 1 87 ? -3.740 -13.419 -9.752 1.00 93.50 87 GLY A C 1
ATOM 692 O O . GLY A 1 87 ? -4.850 -13.825 -10.103 1.00 93.50 87 GLY A O 1
ATOM 693 N N . ASN A 1 88 ? -3.450 -13.185 -8.472 1.00 95.06 88 ASN A N 1
ATOM 694 C CA . ASN A 1 88 ? -4.387 -13.419 -7.384 1.00 95.06 88 ASN A CA 1
ATOM 695 C C . ASN A 1 88 ? -5.249 -12.176 -7.105 1.00 95.06 88 ASN A C 1
ATOM 697 O O . ASN A 1 88 ? -4.777 -11.138 -6.643 1.00 95.06 88 ASN A O 1
ATOM 701 N N . LYS A 1 89 ? -6.561 -12.287 -7.336 1.00 92.44 89 LYS A N 1
ATOM 702 C CA . LYS A 1 89 ? -7.531 -11.210 -7.050 1.00 92.44 89 LYS A CA 1
ATOM 703 C C . LYS A 1 89 ? -7.678 -10.905 -5.556 1.00 92.44 89 LYS A C 1
ATOM 705 O O . LYS A 1 89 ? -8.141 -9.824 -5.208 1.00 92.44 89 LYS A O 1
ATOM 710 N N . SER A 1 90 ? -7.282 -11.834 -4.686 1.00 93.56 90 SER A N 1
ATOM 711 C CA . SER A 1 90 ? -7.334 -11.676 -3.226 1.00 93.56 90 SER A CA 1
ATOM 712 C C . SER A 1 90 ? -6.152 -10.877 -2.670 1.00 93.56 90 SER A C 1
ATOM 714 O O . SER A 1 90 ? -6.162 -10.518 -1.496 1.00 93.56 90 SER A O 1
ATOM 716 N N . THR A 1 91 ? -5.145 -10.588 -3.502 1.00 95.62 91 THR A N 1
ATOM 717 C CA . THR A 1 91 ? -3.946 -9.823 -3.132 1.00 95.62 91 THR A CA 1
ATOM 718 C C . THR A 1 91 ? -4.283 -8.451 -2.570 1.00 95.62 91 THR A C 1
ATOM 720 O O . THR A 1 91 ? -3.640 -8.006 -1.625 1.00 95.62 91 THR A O 1
ATOM 723 N N . ILE A 1 92 ? -5.288 -7.781 -3.131 1.00 94.19 92 ILE A N 1
ATOM 724 C CA . ILE A 1 92 ? -5.790 -6.510 -2.623 1.00 94.19 92 ILE A CA 1
ATOM 725 C C . ILE A 1 92 ? -7.308 -6.492 -2.757 1.00 94.19 92 ILE A C 1
ATOM 727 O O . ILE A 1 92 ? -7.870 -6.506 -3.854 1.00 94.19 92 ILE A O 1
ATOM 731 N N . THR A 1 93 ? -7.983 -6.501 -1.618 1.00 91.38 93 THR A N 1
ATOM 732 C CA . THR A 1 93 ? -9.440 -6.586 -1.538 1.00 91.38 93 THR A CA 1
ATOM 733 C C . THR A 1 93 ? -9.961 -5.534 -0.582 1.00 91.38 93 THR A C 1
ATOM 735 O O . THR A 1 93 ? -9.331 -5.201 0.419 1.00 91.38 93 THR A O 1
ATOM 738 N N . LEU A 1 94 ? -11.109 -4.961 -0.923 1.00 88.69 94 LEU A N 1
ATOM 739 C CA . LEU A 1 94 ? -11.788 -4.004 -0.073 1.00 88.69 94 LEU A CA 1
ATOM 740 C C . LEU A 1 94 ? -12.982 -4.710 0.544 1.00 88.69 94 LEU A C 1
ATOM 742 O O . LEU A 1 94 ? -13.929 -5.080 -0.152 1.00 88.69 94 LEU A O 1
ATOM 746 N N . HIS A 1 95 ? -12.921 -4.903 1.848 1.00 86.19 95 HIS A N 1
ATOM 747 C CA . HIS A 1 95 ? -14.023 -5.451 2.607 1.00 86.19 95 HIS A CA 1
ATOM 748 C C . HIS A 1 95 ? -14.865 -4.320 3.166 1.00 86.19 95 HIS A C 1
ATOM 750 O O . HIS A 1 95 ? -14.375 -3.221 3.429 1.00 86.19 95 HIS A O 1
ATOM 756 N N . HIS A 1 96 ? -16.140 -4.614 3.368 1.00 81.88 96 HIS A N 1
ATOM 757 C CA . HIS A 1 96 ? -17.036 -3.760 4.116 1.00 81.88 96 HIS A CA 1
ATOM 758 C C . HIS A 1 96 ? -17.625 -4.575 5.261 1.00 81.88 96 HIS A C 1
ATOM 760 O O . HIS A 1 96 ? -18.007 -5.730 5.079 1.00 81.88 96 HIS A O 1
ATOM 766 N N . HIS A 1 97 ? -17.686 -3.974 6.441 1.00 77.06 97 HIS A N 1
ATOM 767 C CA . HIS A 1 97 ? -18.426 -4.513 7.568 1.00 77.06 97 HIS A CA 1
ATOM 768 C C . HIS A 1 97 ? -19.657 -3.637 7.780 1.00 77.06 97 HIS A C 1
ATOM 770 O O . HIS A 1 97 ? -19.535 -2.456 8.109 1.00 77.06 97 HIS A O 1
ATOM 776 N N . ALA A 1 98 ? -20.840 -4.213 7.580 1.00 71.94 98 ALA A N 1
ATOM 777 C CA . ALA A 1 98 ? -22.100 -3.594 7.962 1.00 71.94 98 ALA A CA 1
ATOM 778 C C . ALA A 1 98 ? -22.416 -4.026 9.402 1.00 71.94 98 ALA A C 1
ATOM 780 O O . ALA A 1 98 ? -23.009 -5.077 9.621 1.00 71.94 98 ALA A O 1
ATOM 781 N N . GLY A 1 99 ? -21.917 -3.266 10.383 1.00 71.44 99 GLY A N 1
ATOM 782 C CA . GLY A 1 99 ? -22.318 -3.415 11.788 1.00 71.44 99 GLY A CA 1
ATOM 783 C C . GLY A 1 99 ? -23.528 -2.538 12.123 1.00 71.44 99 GLY A C 1
ATOM 784 O O . GLY A 1 99 ? -23.973 -1.767 11.274 1.00 71.44 99 GLY A O 1
ATOM 785 N N . ASP A 1 100 ? -24.000 -2.611 13.372 1.00 53.72 100 ASP A N 1
ATOM 786 C CA . ASP A 1 100 ? -25.277 -2.076 13.899 1.00 53.72 100 ASP A CA 1
ATOM 787 C C . ASP A 1 100 ? -25.582 -0.571 13.694 1.00 53.72 100 ASP A C 1
ATOM 789 O O . ASP A 1 100 ? -26.631 -0.096 14.124 1.00 53.72 100 ASP A O 1
ATOM 793 N N . SER A 1 101 ? -24.728 0.198 13.014 1.00 62.16 101 SER A N 1
ATOM 794 C CA . SER A 1 101 ? -25.013 1.595 12.628 1.00 62.16 101 SER A CA 1
ATOM 795 C C . SER A 1 101 ? -23.978 2.228 11.688 1.00 62.16 101 SER A C 1
ATOM 797 O O . SER A 1 101 ? -24.204 3.331 11.184 1.00 62.16 101 SER A O 1
ATOM 799 N N . HIS A 1 10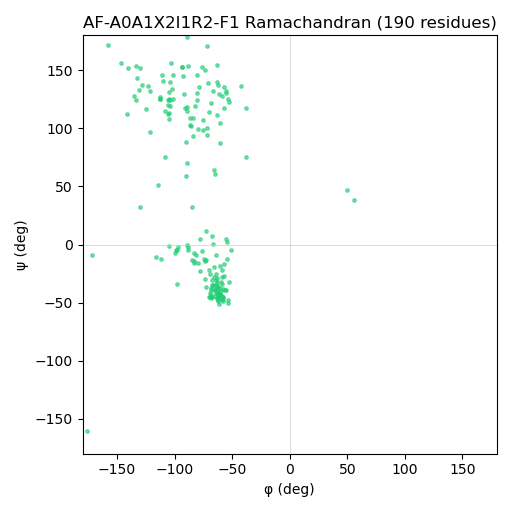2 ? -22.839 1.572 11.438 1.00 66.88 102 HIS A N 1
ATOM 800 C CA . HIS A 1 102 ? -21.724 2.155 10.691 1.00 66.88 102 HIS A CA 1
ATOM 801 C C . HIS A 1 102 ? -21.153 1.171 9.664 1.00 66.88 102 HIS A C 1
ATOM 803 O O . HIS A 1 102 ? -20.809 0.031 9.980 1.00 66.88 102 HIS A O 1
ATOM 809 N N . LEU A 1 103 ? -21.049 1.643 8.419 1.00 69.81 103 LEU A N 1
ATOM 810 C CA . LEU A 1 103 ? -20.349 0.969 7.329 1.00 69.81 103 LEU A CA 1
ATOM 811 C C . LEU A 1 103 ? -18.862 1.309 7.422 1.00 69.81 103 LEU A C 1
ATOM 813 O O . LEU A 1 103 ? -18.465 2.436 7.122 1.00 69.81 103 LEU A O 1
ATOM 817 N N . TYR A 1 104 ? -18.051 0.329 7.812 1.00 75.69 104 TYR A N 1
ATOM 818 C CA . TYR A 1 104 ? -16.595 0.453 7.794 1.00 75.69 104 TYR A CA 1
ATOM 819 C C . TYR A 1 104 ? -16.026 -0.288 6.596 1.00 75.69 104 TYR A C 1
ATOM 821 O O . TYR A 1 104 ? -16.395 -1.434 6.344 1.00 75.69 104 TYR A O 1
ATOM 829 N N . TYR A 1 105 ? -15.108 0.357 5.881 1.00 80.88 105 TYR A N 1
ATOM 830 C CA . TYR A 1 105 ? -14.345 -0.267 4.808 1.00 80.88 105 TYR A CA 1
ATOM 831 C C . TYR A 1 105 ? -12.927 -0.529 5.297 1.00 80.88 105 TYR A C 1
ATOM 833 O O . TYR A 1 105 ? -12.296 0.373 5.846 1.00 80.88 105 TYR A O 1
ATOM 841 N N . PHE A 1 106 ? -12.423 -1.739 5.084 1.00 83.69 106 PHE A N 1
ATOM 842 C CA . PHE A 1 106 ? -11.036 -2.080 5.381 1.00 83.69 106 PHE A CA 1
ATOM 843 C C . PHE A 1 106 ? -10.382 -2.721 4.167 1.00 83.69 106 PHE A C 1
ATOM 845 O O . PHE A 1 106 ? -10.979 -3.539 3.463 1.00 83.69 106 PHE A O 1
ATOM 852 N N . LEU A 1 107 ? -9.148 -2.303 3.905 1.00 86.88 107 LEU A N 1
ATOM 853 C CA . LEU A 1 107 ? -8.343 -2.831 2.821 1.00 86.88 107 LEU A CA 1
ATOM 854 C C . LEU A 1 107 ? -7.563 -4.036 3.345 1.00 86.88 107 LEU A C 1
ATOM 856 O O . LEU A 1 107 ? -6.742 -3.903 4.249 1.00 86.88 107 LEU A O 1
ATOM 860 N N . GLN A 1 108 ? -7.811 -5.204 2.771 1.00 90.25 108 GLN A N 1
ATOM 861 C CA . GLN A 1 108 ? -6.979 -6.377 2.971 1.00 90.25 108 GLN A CA 1
ATOM 862 C C . GLN A 1 108 ? -5.909 -6.407 1.880 1.00 90.25 108 GLN A C 1
ATOM 864 O O . GLN A 1 108 ? -6.212 -6.290 0.691 1.00 90.25 108 GLN A O 1
ATOM 869 N N . LEU A 1 109 ? -4.656 -6.577 2.297 1.00 92.25 109 LEU A N 1
ATOM 870 C CA . LEU A 1 109 ? -3.490 -6.602 1.425 1.00 92.25 109 LEU A CA 1
ATOM 871 C C . LEU A 1 109 ? -2.619 -7.819 1.755 1.00 92.25 109 LEU A C 1
ATOM 873 O O . LEU A 1 109 ? -2.324 -8.069 2.922 1.00 92.25 109 LEU A O 1
ATOM 877 N N . VAL A 1 110 ? -2.190 -8.559 0.733 1.00 95.19 110 VAL A N 1
ATOM 878 C CA . VAL A 1 110 ? -1.343 -9.753 0.865 1.00 95.19 110 VAL A CA 1
ATOM 879 C C . VAL A 1 110 ? -0.056 -9.547 0.072 1.00 95.19 110 VAL A C 1
ATOM 881 O O . VAL A 1 110 ? -0.014 -9.752 -1.140 1.00 95.19 110 VAL A O 1
ATOM 884 N N . ALA A 1 111 ? 1.000 -9.120 0.761 1.00 95.56 111 ALA A N 1
ATOM 885 C CA . ALA A 1 111 ? 2.340 -9.004 0.192 1.00 95.56 111 ALA A CA 1
ATOM 886 C C . ALA A 1 111 ? 3.121 -10.318 0.344 1.00 95.56 111 ALA A C 1
ATOM 888 O O . ALA A 1 111 ? 2.887 -11.082 1.281 1.00 95.56 111 ALA A O 1
ATOM 889 N N . LYS A 1 112 ? 4.093 -10.562 -0.542 1.00 96.75 112 LYS A N 1
ATOM 890 C CA . LYS A 1 112 ? 5.042 -11.681 -0.412 1.00 96.75 112 LYS A CA 1
ATOM 891 C C . LYS A 1 112 ? 5.989 -11.453 0.764 1.00 96.75 112 LYS A C 1
ATOM 893 O O . LYS A 1 112 ? 6.304 -12.392 1.491 1.00 96.75 112 LYS A O 1
ATOM 898 N N . LYS A 1 113 ? 6.462 -10.214 0.929 1.00 96.06 113 LYS A N 1
ATOM 899 C CA . LYS A 1 113 ? 7.386 -9.797 1.988 1.00 96.06 113 LYS A CA 1
ATOM 900 C C . LYS A 1 113 ? 7.008 -8.420 2.522 1.00 96.06 113 LYS A C 1
ATOM 902 O O . LYS A 1 113 ? 6.459 -7.583 1.810 1.00 96.06 113 LYS A O 1
ATOM 907 N N . TYR A 1 114 ? 7.349 -8.180 3.776 1.00 95.25 114 TYR A N 1
ATOM 908 C CA . TYR A 1 114 ? 7.316 -6.865 4.401 1.00 95.25 114 TYR A CA 1
ATOM 909 C C . TYR A 1 114 ? 8.455 -6.790 5.412 1.00 95.25 114 TYR A C 1
ATOM 911 O O . TYR A 1 114 ? 8.919 -7.823 5.902 1.00 95.25 114 TYR A O 1
ATOM 919 N N . CYS A 1 115 ? 8.906 -5.582 5.729 1.00 93.69 115 CYS A N 1
ATOM 920 C CA . CYS A 1 115 ? 9.841 -5.372 6.826 1.00 93.69 115 CYS A CA 1
ATOM 921 C C . CYS A 1 115 ? 9.155 -4.633 7.974 1.00 93.69 115 CYS A C 1
ATOM 923 O O . CYS A 1 115 ? 8.253 -3.817 7.774 1.00 93.69 115 CYS A O 1
ATOM 925 N N . VAL A 1 116 ? 9.569 -4.970 9.193 1.00 93.31 116 VAL A N 1
ATOM 926 C CA . VAL A 1 116 ? 9.125 -4.303 10.414 1.00 93.31 116 VAL A CA 1
ATOM 927 C C . VAL A 1 116 ? 10.275 -3.440 10.890 1.00 93.31 116 VAL A C 1
ATOM 929 O O . VAL A 1 116 ? 11.386 -3.932 11.073 1.00 93.31 116 VAL A O 1
ATOM 932 N N . ILE A 1 117 ? 10.002 -2.156 11.053 1.00 88.75 117 ILE A N 1
ATOM 933 C CA . ILE A 1 117 ? 10.945 -1.177 11.564 1.00 88.75 117 ILE A CA 1
ATOM 934 C C . ILE A 1 117 ? 10.536 -0.899 13.006 1.00 88.75 117 ILE A C 1
ATOM 936 O O . ILE A 1 117 ? 9.409 -0.468 13.284 1.00 88.75 117 ILE A O 1
ATOM 940 N N . ASP A 1 118 ? 11.450 -1.190 13.924 1.00 84.62 118 ASP A N 1
ATOM 941 C CA . ASP A 1 118 ? 11.300 -0.795 15.315 1.00 84.62 118 ASP A CA 1
ATOM 942 C C . ASP A 1 118 ? 11.478 0.717 15.432 1.00 84.62 118 ASP A C 1
ATOM 944 O O . ASP A 1 118 ? 12.344 1.304 14.778 1.00 84.62 118 ASP A O 1
ATOM 948 N N . LEU A 1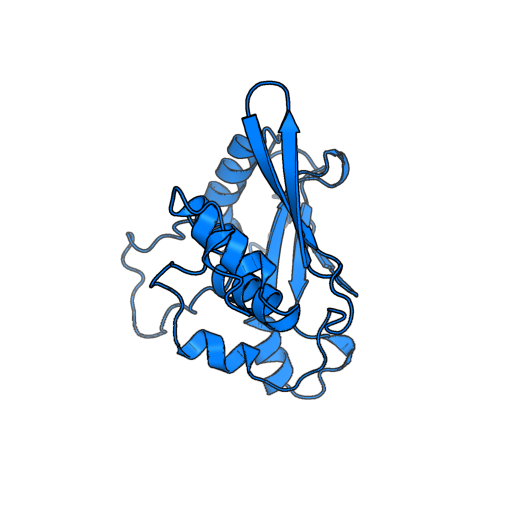 119 ? 10.646 1.362 16.256 1.00 80.62 119 L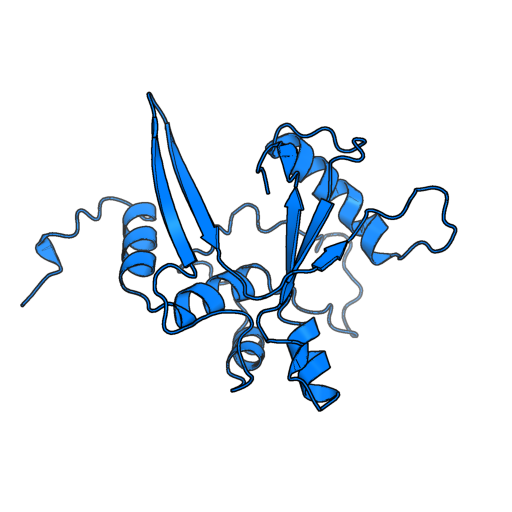EU A N 1
ATOM 949 C CA . LEU A 1 119 ? 10.865 2.770 16.553 1.00 80.62 119 LEU A CA 1
ATOM 950 C C . LEU A 1 119 ? 12.235 2.909 17.237 1.00 80.62 119 LEU A C 1
ATOM 952 O O . LEU A 1 119 ? 12.483 2.189 18.212 1.00 80.62 119 LEU A O 1
ATOM 956 N N . PRO A 1 120 ? 13.109 3.820 16.769 1.00 73.88 120 PRO A N 1
ATOM 957 C CA . PRO A 1 120 ? 14.360 4.095 17.449 1.00 73.88 120 PRO A CA 1
ATOM 958 C C . PRO A 1 120 ? 14.067 4.473 18.900 1.00 73.88 120 PRO A C 1
ATOM 960 O O . PRO A 1 120 ? 13.177 5.280 19.191 1.00 73.88 120 PRO A O 1
ATOM 963 N N . SER A 1 121 ? 14.798 3.853 19.826 1.00 68.81 121 SER A N 1
ATOM 964 C CA . SER A 1 121 ? 14.729 4.250 21.227 1.00 68.81 121 SER A CA 1
ATOM 965 C C . SER A 1 121 ? 15.214 5.695 21.349 1.00 68.81 121 SER A C 1
ATOM 967 O O . SER A 1 121 ? 16.219 6.064 20.749 1.00 68.81 121 SER A O 1
ATOM 969 N N . VAL A 1 122 ? 14.519 6.515 22.140 1.00 64.75 122 VAL A N 1
ATOM 970 C CA . VAL A 1 122 ? 14.855 7.940 22.359 1.00 64.75 122 VAL A CA 1
ATOM 971 C C . VAL A 1 122 ? 16.286 8.128 22.903 1.00 64.75 122 VAL A C 1
ATOM 973 O O . VAL A 1 122 ? 16.839 9.222 22.855 1.00 64.75 122 VAL A O 1
ATOM 976 N N . SER A 1 123 ? 16.899 7.061 23.418 1.00 64.69 123 SER A N 1
ATOM 977 C CA . SER A 1 123 ? 18.262 7.040 23.947 1.00 64.69 123 SER A CA 1
ATOM 978 C C . SER A 1 123 ? 19.370 6.855 22.908 1.00 64.69 123 SER A C 1
ATOM 980 O O . SER A 1 123 ? 20.530 6.923 23.299 1.00 64.69 123 SER A O 1
ATOM 982 N N . ASP A 1 124 ? 19.058 6.584 21.638 1.00 64.75 124 ASP A N 1
ATOM 983 C CA . ASP A 1 124 ? 20.090 6.368 20.619 1.00 64.75 124 ASP A CA 1
ATOM 984 C C . ASP A 1 124 ? 20.449 7.694 19.931 1.00 64.75 124 ASP A C 1
ATOM 986 O O . ASP A 1 124 ? 19.615 8.318 19.276 1.00 64.75 124 ASP A O 1
ATOM 990 N N . ASP A 1 125 ? 21.703 8.132 20.066 1.00 57.00 125 ASP A N 1
ATOM 991 C CA . ASP A 1 125 ? 22.200 9.429 19.573 1.00 57.00 125 ASP A CA 1
ATOM 992 C C . ASP A 1 125 ? 22.216 9.551 18.029 1.00 57.00 125 ASP A C 1
ATOM 994 O O . ASP A 1 125 ? 22.577 10.593 17.473 1.00 57.00 125 ASP A O 1
ATOM 998 N N . CYS A 1 126 ? 21.789 8.513 17.303 1.00 51.03 126 CYS A N 1
ATOM 999 C CA . CYS A 1 126 ? 21.611 8.531 15.853 1.00 51.03 126 CYS A CA 1
ATOM 1000 C C . CYS A 1 126 ? 20.192 8.998 15.484 1.00 51.03 126 CYS A C 1
ATOM 1002 O O . CYS A 1 126 ? 19.349 8.229 15.022 1.00 51.03 126 CYS A O 1
ATOM 1004 N N . TYR A 1 127 ? 19.913 10.284 15.701 1.00 58.41 127 TYR A N 1
ATOM 1005 C CA . TYR A 1 127 ? 18.648 10.887 15.287 1.00 58.41 127 TYR A CA 1
ATOM 1006 C C . TYR A 1 127 ? 18.596 11.037 13.765 1.00 58.41 127 TYR A C 1
ATOM 1008 O O . TYR A 1 127 ? 19.116 12.002 13.200 1.00 58.41 127 TYR A O 1
ATOM 1016 N N . ASP A 1 128 ? 17.911 10.112 13.093 1.00 64.88 128 ASP A N 1
ATOM 1017 C CA . ASP A 1 128 ? 17.446 10.355 11.733 1.00 64.88 128 ASP A CA 1
ATOM 1018 C C . ASP A 1 128 ? 16.441 11.519 11.767 1.00 64.88 128 ASP A C 1
ATOM 1020 O O . ASP A 1 128 ? 15.344 11.429 12.329 1.00 64.88 128 ASP A O 1
ATOM 1024 N N . TYR A 1 129 ? 16.842 12.652 11.189 1.00 62.78 129 TYR A N 1
ATOM 1025 C CA . TYR A 1 129 ? 16.059 13.888 11.160 1.00 62.78 129 TYR A CA 1
ATOM 1026 C C . TYR A 1 129 ? 14.676 13.684 10.517 1.00 62.78 129 TYR A C 1
ATOM 1028 O O . TYR A 1 129 ? 13.721 14.389 10.856 1.00 62.78 129 TYR A O 1
ATOM 1036 N N . SER A 1 130 ? 14.555 12.702 9.614 1.00 67.81 130 SER A N 1
ATOM 1037 C CA . SER A 1 130 ? 13.281 12.333 8.996 1.00 67.81 130 SER A CA 1
ATOM 1038 C C . SER A 1 130 ? 12.285 11.804 10.033 1.00 67.81 130 SER A C 1
ATOM 1040 O O . SER A 1 130 ? 11.124 12.219 10.050 1.00 67.81 130 SER A O 1
ATOM 1042 N N . PHE A 1 131 ? 12.748 10.997 10.986 1.00 70.56 131 PHE A N 1
ATOM 1043 C CA . PHE A 1 131 ? 11.901 10.367 11.989 1.00 70.56 131 PHE A CA 1
ATOM 1044 C C . PHE A 1 131 ? 11.294 11.375 12.969 1.00 70.56 131 PHE A C 1
ATOM 1046 O O . PHE A 1 131 ? 10.089 11.362 13.226 1.00 70.56 131 PHE A O 1
ATOM 1053 N N . VAL A 1 132 ? 12.107 12.315 13.462 1.00 73.88 132 VAL A N 1
ATOM 1054 C CA . VAL A 1 132 ? 11.648 13.380 14.374 1.00 73.88 132 VAL A CA 1
ATOM 1055 C C . VAL A 1 132 ? 10.538 14.208 13.726 1.00 73.88 132 VAL A C 1
ATOM 1057 O O . VAL A 1 132 ? 9.558 14.566 14.382 1.00 73.88 132 VAL A O 1
ATOM 1060 N N . SER A 1 133 ? 10.652 14.470 12.422 1.00 73.75 133 SER A N 1
ATOM 1061 C CA . SER A 1 133 ? 9.638 15.219 11.678 1.00 73.75 133 SER A CA 1
ATOM 1062 C C . SER A 1 133 ? 8.315 14.463 11.499 1.00 73.75 133 SER A C 1
ATOM 1064 O O . SER A 1 133 ? 7.264 15.100 11.411 1.00 73.75 133 SER A O 1
ATOM 1066 N N . MET A 1 134 ? 8.341 13.126 11.530 1.00 75.50 134 MET A N 1
ATOM 1067 C CA . MET A 1 134 ? 7.148 12.278 11.453 1.00 75.50 134 MET A CA 1
ATOM 1068 C C . MET A 1 134 ? 6.444 12.088 12.807 1.00 75.50 134 MET A C 1
ATOM 1070 O O . MET A 1 134 ? 5.270 11.714 12.833 1.00 75.50 134 MET A O 1
ATOM 1074 N N . MET A 1 135 ? 7.098 12.388 13.935 1.00 81.06 135 MET A N 1
ATOM 1075 C CA . MET A 1 135 ? 6.540 12.159 15.279 1.00 81.06 135 MET A CA 1
ATOM 1076 C C . MET A 1 135 ? 5.151 12.778 15.512 1.00 81.06 135 MET A C 1
ATOM 1078 O O . MET A 1 135 ? 4.269 12.057 15.982 1.00 81.06 135 MET A O 1
ATOM 1082 N N . PRO A 1 136 ? 4.879 14.057 15.172 1.00 82.56 136 PRO A N 1
ATOM 1083 C CA . PRO A 1 136 ? 3.554 14.643 15.401 1.00 82.56 136 PRO A CA 1
ATOM 1084 C C . PRO A 1 136 ? 2.458 13.937 14.595 1.00 82.56 136 PRO A C 1
ATOM 1086 O O . PRO A 1 136 ? 1.328 13.777 15.055 1.00 82.56 136 PRO A O 1
ATOM 1089 N N . MET A 1 137 ? 2.813 13.495 13.390 1.00 78.62 137 MET A N 1
ATOM 1090 C CA . MET A 1 137 ? 1.932 12.774 12.486 1.00 78.62 137 MET A CA 1
ATOM 1091 C C . MET A 1 137 ? 1.603 11.380 13.030 1.00 78.62 137 MET A C 1
ATOM 1093 O O . MET A 1 137 ? 0.435 10.998 13.080 1.00 78.62 137 MET A O 1
ATOM 1097 N N . MET A 1 138 ? 2.613 10.652 13.496 1.00 82.50 138 MET A N 1
ATOM 1098 C CA . MET A 1 138 ? 2.426 9.335 14.097 1.00 82.50 138 MET A CA 1
ATOM 1099 C C . MET A 1 138 ? 1.637 9.428 15.413 1.00 82.50 138 MET A C 1
ATOM 1101 O O . MET A 1 138 ? 0.742 8.623 15.652 1.00 82.50 138 MET A O 1
ATOM 1105 N N . ALA A 1 139 ? 1.879 10.455 16.233 1.00 85.25 139 ALA A N 1
ATOM 1106 C CA . ALA A 1 139 ? 1.094 10.703 17.442 1.00 85.25 139 ALA A CA 1
ATOM 1107 C C . ALA A 1 139 ? -0.391 10.953 17.126 1.00 85.25 139 ALA A C 1
ATOM 1109 O O . ALA A 1 139 ? -1.261 10.386 17.789 1.00 85.25 139 ALA A O 1
ATOM 1110 N N . LYS A 1 140 ? -0.688 11.740 16.080 1.00 84.75 140 LYS A N 1
ATOM 1111 C CA . LYS A 1 140 ? -2.062 11.944 15.598 1.00 84.75 140 LYS A CA 1
ATOM 1112 C C . LYS A 1 140 ? -2.691 10.633 15.118 1.00 84.75 140 LYS A C 1
ATOM 1114 O O . LYS A 1 140 ? -3.791 10.315 15.552 1.00 84.75 140 LYS A O 1
ATOM 1119 N N . ALA A 1 141 ? -1.992 9.865 14.280 1.00 82.69 141 ALA A N 1
ATOM 1120 C CA . ALA A 1 141 ? -2.478 8.576 13.785 1.00 82.69 141 ALA A CA 1
ATOM 1121 C C . ALA A 1 141 ? -2.750 7.587 14.932 1.00 82.69 141 ALA A C 1
ATOM 1123 O O . ALA A 1 141 ? -3.774 6.913 14.938 1.00 82.69 141 ALA A O 1
ATOM 1124 N N . CYS A 1 142 ? -1.892 7.555 15.958 1.00 85.88 142 CYS A N 1
ATOM 1125 C CA . CYS A 1 142 ? -2.161 6.795 17.177 1.00 85.88 142 CYS A CA 1
ATOM 1126 C C . CYS A 1 142 ? -3.449 7.249 17.869 1.00 85.88 142 CYS A C 1
ATOM 1128 O O . CYS A 1 142 ? -4.226 6.398 18.285 1.00 85.88 142 CYS A O 1
ATOM 1130 N N . GLY A 1 143 ? -3.682 8.559 17.986 1.00 86.38 143 GLY A N 1
ATOM 1131 C CA . GLY A 1 143 ? -4.929 9.098 18.532 1.00 86.38 143 GLY A CA 1
ATOM 1132 C C . GLY A 1 143 ? -6.154 8.630 17.745 1.00 86.38 143 GLY A C 1
ATOM 1133 O O . GLY A 1 143 ? -7.086 8.097 18.342 1.00 86.38 143 GLY A O 1
ATOM 1134 N N . ASP A 1 144 ? -6.101 8.744 16.416 1.00 83.62 144 ASP A N 1
ATOM 1135 C CA . ASP A 1 144 ? -7.178 8.334 15.504 1.00 83.62 144 ASP A CA 1
ATOM 1136 C C . ASP A 1 144 ? -7.444 6.810 15.565 1.00 83.62 144 ASP A C 1
ATOM 1138 O O . ASP A 1 144 ? -8.582 6.366 15.431 1.00 83.62 144 ASP A O 1
ATOM 1142 N N . LEU A 1 145 ? -6.408 5.999 15.820 1.00 84.19 145 LEU A N 1
ATOM 1143 C CA . LEU A 1 145 ? -6.499 4.539 15.969 1.00 84.19 145 LEU A CA 1
ATOM 1144 C C . LEU A 1 145 ? -6.766 4.072 17.414 1.00 84.19 145 LEU A C 1
ATOM 1146 O O . LEU A 1 145 ? -6.862 2.864 17.660 1.00 84.19 145 LEU A O 1
ATOM 1150 N N . GLU A 1 146 ? -6.881 4.991 18.379 1.00 88.81 146 GLU A N 1
ATOM 1151 C CA . GLU A 1 146 ? -7.000 4.695 19.819 1.00 88.81 146 GLU A CA 1
ATOM 1152 C C . GLU A 1 146 ? -5.830 3.833 20.345 1.00 88.81 146 GLU A C 1
ATOM 1154 O O . GLU A 1 146 ? -5.965 2.901 21.153 1.00 88.81 146 GLU A O 1
ATOM 1159 N N . LEU A 1 147 ? -4.640 4.123 19.832 1.00 88.69 147 LEU A N 1
ATOM 1160 C CA . LEU A 1 147 ? -3.381 3.495 20.185 1.00 88.69 147 LEU A CA 1
ATOM 1161 C C . LEU A 1 147 ? -2.581 4.398 21.128 1.00 88.69 147 LEU A C 1
ATOM 1163 O O . LEU A 1 147 ? -2.597 5.624 21.036 1.00 88.69 147 LEU A O 1
ATOM 1167 N N . LYS A 1 148 ? -1.838 3.780 22.049 1.00 88.50 148 LYS A N 1
ATOM 1168 C CA . LYS A 1 148 ? -0.930 4.507 22.940 1.00 88.50 148 LYS A CA 1
ATOM 1169 C C . LYS A 1 148 ? 0.406 4.672 22.228 1.00 88.50 148 LYS A C 1
ATOM 1171 O O . LYS A 1 148 ? 1.136 3.698 22.091 1.00 88.50 148 LYS A O 1
ATOM 1176 N N . PHE A 1 149 ? 0.722 5.898 21.820 1.00 82.06 149 PHE A N 1
ATOM 1177 C CA . PHE A 1 149 ? 1.944 6.211 21.071 1.00 82.06 149 PHE A CA 1
ATOM 1178 C C . PHE A 1 149 ? 3.233 5.762 21.780 1.00 82.06 149 PHE A C 1
ATOM 1180 O O . PHE A 1 149 ? 4.129 5.223 21.147 1.00 82.06 149 PHE A O 1
ATOM 1187 N N . ALA A 1 150 ? 3.296 5.911 23.106 1.00 77.56 150 ALA A N 1
ATOM 1188 C CA . ALA A 1 150 ? 4.445 5.499 23.917 1.00 77.56 150 ALA A CA 1
ATOM 1189 C C . ALA A 1 150 ? 4.516 3.979 24.193 1.00 77.56 150 ALA A C 1
ATOM 1191 O O . ALA A 1 150 ? 5.347 3.537 24.983 1.00 77.56 150 ALA A O 1
ATOM 1192 N N . SER A 1 151 ? 3.621 3.177 23.608 1.00 78.19 151 SER A N 1
ATOM 1193 C CA . SER A 1 151 ? 3.642 1.722 23.766 1.00 78.19 151 SER A CA 1
ATOM 1194 C C . SER A 1 151 ? 4.700 1.105 22.854 1.00 78.19 151 SER A C 1
ATOM 1196 O O . SER A 1 151 ? 4.751 1.406 21.663 1.00 78.19 151 SER A O 1
ATOM 1198 N N . SER A 1 152 ? 5.484 0.163 23.378 1.00 76.12 152 SER A N 1
ATOM 1199 C CA . SER A 1 152 ? 6.398 -0.674 22.583 1.00 76.12 152 SER A CA 1
ATOM 1200 C C . SER A 1 152 ? 5.673 -1.590 21.582 1.00 76.12 152 SER A C 1
ATOM 1202 O O . SER A 1 152 ? 6.305 -2.218 20.731 1.00 76.12 152 SER A O 1
ATOM 1204 N N . GLU A 1 153 ? 4.343 -1.664 21.668 1.00 85.94 153 GLU A N 1
ATOM 1205 C CA . GLU A 1 153 ? 3.471 -2.415 20.759 1.00 85.94 153 GLU A CA 1
ATOM 1206 C C . GLU A 1 153 ? 3.305 -1.754 19.387 1.00 85.94 153 GLU A C 1
ATOM 1208 O O . GLU A 1 153 ? 2.780 -2.386 18.466 1.00 85.94 153 GLU A O 1
ATOM 1213 N N . ILE A 1 154 ? 3.694 -0.485 19.263 1.00 89.50 154 ILE A N 1
ATOM 1214 C CA . ILE A 1 154 ? 3.602 0.251 18.013 1.00 89.50 154 ILE A CA 1
ATOM 1215 C C . ILE A 1 154 ? 4.776 -0.120 17.115 1.00 89.50 154 ILE A C 1
ATOM 1217 O O . ILE A 1 154 ? 5.932 -0.103 17.536 1.00 89.50 154 ILE A O 1
ATOM 1221 N N . LYS A 1 155 ? 4.466 -0.456 15.865 1.00 91.38 155 LYS A N 1
ATOM 1222 C CA . LYS A 1 155 ? 5.431 -0.850 14.842 1.00 91.38 155 LYS A CA 1
ATOM 1223 C C . LYS A 1 155 ? 5.198 -0.055 13.569 1.00 91.38 155 LYS A C 1
ATOM 1225 O O . LYS A 1 155 ? 4.071 0.342 13.266 1.00 91.38 155 LYS A O 1
ATOM 1230 N N . ILE A 1 156 ? 6.271 0.133 12.812 1.00 89.31 156 ILE A N 1
ATOM 1231 C CA . ILE A 1 156 ? 6.189 0.605 11.435 1.00 89.31 156 ILE A CA 1
ATOM 1232 C C . ILE A 1 156 ? 6.365 -0.610 10.535 1.00 89.31 156 ILE A C 1
ATOM 1234 O O . ILE A 1 156 ? 7.347 -1.339 10.649 1.00 89.31 156 ILE A O 1
ATOM 1238 N N . VAL A 1 157 ? 5.411 -0.836 9.644 1.00 91.06 157 VAL A N 1
ATOM 1239 C CA . VAL A 1 157 ? 5.516 -1.853 8.600 1.00 91.06 157 VAL A CA 1
ATOM 1240 C C . VAL A 1 157 ? 5.811 -1.150 7.292 1.00 91.06 157 VAL A C 1
ATOM 1242 O O . VAL A 1 157 ? 5.067 -0.266 6.879 1.00 91.06 157 VAL A O 1
ATOM 1245 N N . CYS A 1 158 ? 6.895 -1.543 6.637 1.00 91.62 158 CYS A N 1
ATOM 1246 C CA . CYS A 1 158 ? 7.235 -1.062 5.311 1.00 91.62 158 CYS A CA 1
ATOM 1247 C C . CYS A 1 158 ? 6.942 -2.155 4.281 1.00 91.62 158 CYS A C 1
ATOM 1249 O O . CYS A 1 158 ? 7.384 -3.304 4.386 1.00 91.62 158 CYS A O 1
ATOM 1251 N N . LEU A 1 159 ? 6.144 -1.768 3.292 1.00 93.75 159 LEU A N 1
ATOM 1252 C CA . LEU A 1 159 ? 5.747 -2.571 2.151 1.00 93.75 159 LEU A CA 1
ATOM 1253 C C . LEU A 1 159 ? 6.380 -1.969 0.907 1.00 93.75 159 LEU A C 1
ATOM 1255 O O . LEU A 1 159 ? 6.179 -0.795 0.602 1.00 93.75 159 LEU A O 1
ATOM 1259 N N . THR A 1 160 ? 7.121 -2.776 0.163 1.00 94.19 160 THR A N 1
ATOM 1260 C CA . THR A 1 160 ? 7.674 -2.375 -1.130 1.00 94.19 160 THR A CA 1
ATOM 1261 C C . THR A 1 160 ? 6.726 -2.784 -2.244 1.00 94.19 160 THR A C 1
ATOM 1263 O O . THR A 1 160 ? 6.087 -3.835 -2.169 1.00 94.19 160 THR A O 1
ATOM 1266 N N . TYR A 1 161 ? 6.636 -1.963 -3.290 1.00 94.62 161 TYR A N 1
ATOM 1267 C CA . TYR A 1 161 ? 5.891 -2.313 -4.498 1.00 94.62 161 TYR A CA 1
ATOM 1268 C C . TYR A 1 161 ? 6.590 -3.438 -5.276 1.00 94.62 161 TYR A C 1
ATOM 1270 O O . TYR A 1 161 ? 5.970 -4.429 -5.676 1.00 94.62 161 TYR A O 1
ATOM 1278 N N . PHE A 1 162 ? 7.908 -3.307 -5.430 1.00 95.62 162 PHE A N 1
ATOM 1279 C CA . PHE A 1 162 ? 8.765 -4.270 -6.112 1.00 95.62 162 PHE A CA 1
ATOM 1280 C C . PHE A 1 162 ? 9.373 -5.280 -5.137 1.00 95.62 162 PHE A C 1
ATOM 1282 O O . PHE A 1 162 ? 9.560 -4.992 -3.950 1.00 95.62 162 PHE A O 1
ATOM 1289 N N . ASP A 1 163 ? 9.680 -6.473 -5.640 1.00 95.81 163 ASP A N 1
ATOM 1290 C CA . ASP A 1 163 ? 10.410 -7.491 -4.891 1.00 95.81 163 ASP A CA 1
ATOM 1291 C C . ASP A 1 163 ? 11.894 -7.114 -4.822 1.00 95.81 163 ASP A C 1
ATOM 1293 O O . ASP A 1 163 ? 12.668 -7.373 -5.747 1.00 95.81 163 ASP A O 1
ATOM 1297 N N . GLU A 1 164 ? 12.294 -6.520 -3.695 1.00 93.75 164 GLU A N 1
ATOM 1298 C CA . GLU A 1 164 ? 13.662 -6.041 -3.470 1.00 93.75 164 GLU A CA 1
ATOM 1299 C C . GLU A 1 164 ? 14.722 -7.142 -3.589 1.00 93.75 164 GLU A C 1
ATOM 1301 O O . GLU A 1 164 ? 15.878 -6.844 -3.878 1.00 93.75 164 GLU A O 1
ATOM 1306 N N . SER A 1 165 ? 14.345 -8.416 -3.421 1.00 93.44 165 SER A N 1
ATOM 1307 C CA . SER A 1 165 ? 15.291 -9.530 -3.549 1.00 93.44 165 SER A CA 1
ATOM 1308 C C . SER A 1 165 ? 15.689 -9.849 -4.988 1.00 93.44 165 SER A C 1
ATOM 1310 O O . SER A 1 165 ? 16.644 -10.591 -5.199 1.00 93.44 165 SER A O 1
ATOM 1312 N N . THR A 1 166 ? 14.975 -9.284 -5.960 1.00 93.81 166 THR A N 1
ATOM 1313 C CA . THR A 1 166 ? 15.237 -9.474 -7.393 1.00 93.81 166 THR A CA 1
ATOM 1314 C C . THR A 1 166 ? 15.908 -8.274 -8.053 1.00 93.81 166 THR A C 1
ATOM 1316 O O . THR A 1 166 ? 16.186 -8.329 -9.243 1.00 93.81 166 THR A O 1
ATOM 1319 N N . LEU A 1 167 ? 16.156 -7.193 -7.303 1.00 92.44 167 LEU A N 1
ATOM 1320 C CA . LEU A 1 167 ? 16.719 -5.963 -7.857 1.00 92.44 167 LEU A CA 1
ATOM 1321 C C . LEU A 1 167 ? 18.243 -6.072 -7.968 1.00 92.44 167 LEU A C 1
ATOM 1323 O O . LEU A 1 167 ? 18.950 -6.204 -6.960 1.00 92.44 167 LEU A O 1
ATOM 1327 N N . GLU A 1 168 ? 18.745 -5.968 -9.192 1.00 93.38 168 GLU A N 1
ATOM 1328 C CA . GLU A 1 168 ? 20.158 -6.142 -9.529 1.00 93.38 168 GLU A CA 1
ATOM 1329 C C . GLU A 1 168 ? 20.890 -4.802 -9.639 1.00 93.38 168 GLU A C 1
ATOM 1331 O O . GLU A 1 168 ? 22.062 -4.710 -9.267 1.00 93.38 168 GLU A O 1
ATOM 1336 N N . SER A 1 169 ? 20.207 -3.750 -10.103 1.00 92.38 169 SER A N 1
ATOM 1337 C CA . SER A 1 169 ? 20.825 -2.446 -10.367 1.00 92.38 169 SER A CA 1
ATOM 1338 C C . SER A 1 169 ? 20.536 -1.389 -9.293 1.00 92.38 169 SER A C 1
ATOM 1340 O O . SER A 1 169 ? 19.522 -1.415 -8.591 1.00 92.38 169 SER A O 1
ATOM 1342 N N . ASP A 1 170 ? 21.413 -0.389 -9.184 1.00 91.50 170 ASP A N 1
ATOM 1343 C CA . ASP A 1 170 ? 21.192 0.750 -8.282 1.00 91.50 170 ASP A CA 1
ATOM 1344 C C . ASP A 1 170 ? 19.970 1.584 -8.704 1.00 91.50 170 ASP A C 1
ATOM 1346 O O . ASP A 1 170 ? 19.214 2.056 -7.858 1.00 91.50 170 ASP A O 1
ATOM 1350 N N . ALA A 1 171 ? 19.717 1.705 -10.012 1.00 88.69 171 ALA A N 1
ATOM 1351 C CA . ALA A 1 171 ? 18.549 2.412 -10.538 1.00 88.69 171 ALA A CA 1
ATOM 1352 C C . ALA A 1 171 ? 17.226 1.723 -10.153 1.00 88.69 171 ALA A C 1
ATOM 1354 O O . ALA A 1 171 ? 16.243 2.396 -9.833 1.00 88.69 171 ALA A O 1
ATOM 1355 N N . GLU A 1 172 ? 17.203 0.389 -10.154 1.00 89.81 172 GLU A N 1
ATOM 1356 C CA . GLU A 1 172 ? 16.085 -0.419 -9.659 1.00 89.81 172 GLU A CA 1
ATOM 1357 C C . GLU A 1 172 ? 15.837 -0.200 -8.168 1.00 89.81 172 GLU A C 1
ATOM 1359 O O . GLU A 1 172 ? 14.704 0.050 -7.751 1.00 89.81 172 GLU A O 1
ATOM 1364 N N . ARG A 1 173 ? 16.901 -0.240 -7.360 1.00 90.31 173 ARG A N 1
ATOM 1365 C CA . ARG A 1 173 ? 16.822 0.008 -5.914 1.00 90.31 173 ARG A CA 1
ATOM 1366 C C . ARG A 1 173 ? 16.318 1.416 -5.618 1.00 90.31 173 ARG A C 1
ATOM 1368 O O . ARG A 1 173 ? 15.440 1.589 -4.775 1.00 90.31 173 ARG A O 1
ATOM 1375 N N . ASP A 1 174 ? 16.788 2.410 -6.365 1.00 87.62 174 ASP A N 1
ATOM 1376 C CA . ASP A 1 174 ? 16.317 3.792 -6.278 1.00 87.62 174 ASP A CA 1
ATOM 1377 C C . ASP A 1 174 ? 14.840 3.944 -6.659 1.00 87.62 174 ASP A C 1
ATOM 1379 O O . ASP A 1 174 ? 14.122 4.746 -6.054 1.00 87.62 174 ASP A O 1
ATOM 1383 N N . ALA A 1 175 ? 14.363 3.198 -7.659 1.00 86.38 175 ALA A N 1
ATOM 1384 C CA . ALA A 1 175 ? 12.949 3.171 -8.021 1.00 86.38 175 ALA A CA 1
ATOM 1385 C C . ALA A 1 175 ? 12.103 2.498 -6.927 1.00 86.38 175 ALA A C 1
ATOM 1387 O O . ALA A 1 175 ? 11.066 3.041 -6.541 1.00 86.38 175 ALA A O 1
ATOM 1388 N N . SER A 1 176 ? 12.570 1.373 -6.375 1.00 89.19 176 SER A N 1
ATOM 1389 C CA . SER A 1 176 ? 11.917 0.674 -5.261 1.00 89.19 176 SER A CA 1
ATOM 1390 C C . SER A 1 176 ? 11.816 1.537 -4.013 1.00 89.19 176 SER A C 1
ATOM 1392 O O . SER A 1 176 ? 10.743 1.639 -3.425 1.00 89.19 176 SER A O 1
ATOM 1394 N N . ASN A 1 177 ? 12.883 2.257 -3.663 1.00 86.31 177 ASN A N 1
ATOM 1395 C CA . ASN A 1 177 ? 12.892 3.171 -2.522 1.00 86.31 177 ASN A CA 1
ATOM 1396 C C . ASN A 1 177 ? 11.824 4.270 -2.620 1.00 86.31 177 ASN A C 1
ATOM 1398 O O . ASN A 1 177 ? 11.332 4.732 -1.594 1.00 86.31 177 ASN A O 1
ATOM 1402 N N . LYS A 1 178 ? 11.435 4.661 -3.838 1.00 85.00 178 LYS A N 1
ATOM 1403 C CA . LYS A 1 178 ? 10.365 5.640 -4.088 1.00 85.00 178 LYS A CA 1
ATOM 1404 C C . LYS A 1 178 ? 8.967 5.021 -4.096 1.00 85.00 178 LYS A C 1
ATOM 1406 O O . LYS A 1 178 ? 7.987 5.754 -4.050 1.00 85.00 178 LYS A O 1
ATOM 1411 N N . CYS A 1 179 ? 8.863 3.697 -4.160 1.00 88.38 179 CYS A N 1
ATOM 1412 C CA . CYS A 1 179 ? 7.606 2.954 -4.225 1.00 88.38 179 CYS A CA 1
ATOM 1413 C C . CYS A 1 179 ? 7.419 2.114 -2.954 1.00 88.38 179 CYS A C 1
ATOM 1415 O O . CYS A 1 179 ? 7.182 0.904 -3.018 1.00 88.38 179 CYS A O 1
ATOM 1417 N N . LYS A 1 180 ? 7.561 2.766 -1.795 1.00 88.75 180 LYS A N 1
ATOM 1418 C CA . LYS A 1 180 ? 7.362 2.177 -0.467 1.00 88.75 180 LYS A CA 1
ATOM 1419 C C . LYS A 1 180 ? 6.112 2.753 0.181 1.00 88.75 180 LYS A C 1
ATOM 1421 O O . LYS A 1 180 ? 5.851 3.947 0.086 1.00 88.75 180 LYS A O 1
ATOM 1426 N N . LEU A 1 181 ? 5.369 1.891 0.858 1.00 88.31 181 LEU A N 1
ATOM 1427 C CA . LEU A 1 181 ? 4.242 2.252 1.700 1.00 88.31 181 LEU A CA 1
ATOM 1428 C C . LEU A 1 181 ? 4.616 1.949 3.149 1.00 88.31 181 LEU A C 1
ATOM 1430 O O . LEU A 1 181 ? 4.980 0.819 3.472 1.00 88.31 181 LEU A O 1
ATOM 1434 N N . TYR A 1 182 ? 4.508 2.954 4.013 1.00 86.56 182 TYR A N 1
ATOM 1435 C CA . TYR A 1 182 ? 4.749 2.815 5.444 1.00 86.56 182 TYR A CA 1
ATOM 1436 C C . TYR A 1 182 ? 3.414 2.836 6.181 1.00 86.56 182 TYR A C 1
ATOM 1438 O O . TYR A 1 182 ? 2.664 3.806 6.095 1.00 86.56 182 TYR A O 1
ATOM 1446 N N . LEU A 1 183 ? 3.128 1.755 6.894 1.00 87.31 183 LEU A N 1
ATOM 1447 C CA . LEU A 1 183 ? 1.967 1.606 7.758 1.00 87.31 183 LEU A CA 1
ATOM 1448 C C . LEU A 1 183 ? 2.415 1.749 9.205 1.00 87.31 183 LEU A C 1
ATOM 1450 O O . LEU A 1 183 ? 3.466 1.235 9.591 1.00 87.31 183 LEU A O 1
ATOM 1454 N N . PHE A 1 184 ? 1.615 2.433 10.008 1.00 87.69 184 PHE A N 1
ATOM 1455 C CA . PHE A 1 184 ? 1.948 2.723 11.391 1.00 87.69 184 PHE A CA 1
ATOM 1456 C C . PHE A 1 184 ? 0.828 2.229 12.292 1.00 87.69 184 PHE A C 1
ATOM 1458 O O . PHE A 1 184 ? -0.298 2.707 12.213 1.00 87.69 184 PHE A O 1
ATOM 1465 N N . GLY A 1 185 ? 1.132 1.266 13.157 1.00 90.75 185 GLY A N 1
ATOM 1466 C CA . GLY A 1 185 ? 0.063 0.562 13.843 1.00 90.75 185 GLY A CA 1
ATOM 1467 C C . GLY A 1 185 ? 0.528 -0.449 14.870 1.00 90.75 185 GLY A C 1
ATOM 1468 O O . GLY A 1 185 ? 1.650 -0.401 15.369 1.00 90.75 185 GLY A O 1
ATOM 1469 N N . SER A 1 186 ? -0.371 -1.366 15.212 1.00 90.75 186 SER A N 1
ATOM 1470 C CA . SER A 1 186 ? -0.140 -2.420 16.194 1.00 90.75 186 SER A CA 1
ATOM 1471 C C . SER A 1 186 ? -0.621 -3.762 15.663 1.00 90.75 186 SER A C 1
ATOM 1473 O O . SER A 1 186 ? -1.806 -3.934 15.369 1.00 90.75 186 SER A O 1
ATOM 1475 N N . PHE A 1 187 ? 0.286 -4.743 15.639 1.00 90.56 187 PHE A N 1
ATOM 1476 C CA . PHE A 1 187 ? -0.045 -6.129 15.304 1.00 90.56 187 PHE A CA 1
ATOM 1477 C C . PHE A 1 187 ? -1.063 -6.723 16.281 1.00 90.56 187 PHE A C 1
ATOM 1479 O O . PHE A 1 187 ? -2.049 -7.312 15.852 1.00 90.56 187 PHE A O 1
ATOM 1486 N N . GLY A 1 188 ? -0.860 -6.528 17.590 1.00 89.31 188 GLY A N 1
ATOM 1487 C CA . GLY A 1 188 ? -1.709 -7.131 18.624 1.00 89.31 188 GLY A CA 1
ATOM 1488 C C . GLY A 1 188 ? -3.164 -6.661 18.572 1.00 89.31 188 GLY A C 1
ATOM 1489 O O . GLY A 1 188 ? -4.068 -7.412 18.923 1.00 89.31 188 GLY A O 1
ATOM 1490 N N . LYS A 1 189 ? -3.395 -5.433 18.094 1.00 88.12 189 LYS A N 1
ATOM 1491 C CA . LYS A 1 189 ? -4.738 -4.860 17.921 1.00 88.12 189 LYS A CA 1
ATOM 1492 C C . LYS A 1 189 ? -5.256 -4.934 16.485 1.00 88.12 189 LYS A C 1
ATOM 1494 O O . LYS A 1 189 ? -6.412 -4.589 16.263 1.00 88.12 189 LYS A O 1
ATOM 1499 N N . ASN A 1 190 ? -4.415 -5.347 15.535 1.00 85.56 190 ASN A N 1
ATOM 1500 C CA . ASN A 1 190 ? -4.695 -5.342 14.101 1.00 85.56 190 ASN A CA 1
ATOM 1501 C C . ASN A 1 190 ? -5.239 -3.988 13.591 1.00 85.56 190 ASN A C 1
ATOM 1503 O O . ASN A 1 190 ? -6.251 -3.931 12.894 1.00 85.56 190 ASN A O 1
ATOM 1507 N N . LYS A 1 191 ? -4.585 -2.889 13.990 1.00 85.75 191 LYS A N 1
ATOM 1508 C CA . LYS A 1 191 ? -4.918 -1.511 13.583 1.00 85.75 191 LYS A CA 1
ATOM 1509 C C . LYS A 1 191 ? -3.698 -0.881 12.906 1.00 85.75 191 LYS A C 1
ATOM 1511 O O . LYS A 1 191 ? -2.614 -0.976 13.484 1.00 85.75 191 LYS A O 1
ATOM 1516 N N . TRP A 1 192 ? -3.883 -0.255 11.741 1.00 85.75 192 TRP A N 1
ATOM 1517 C CA . TRP A 1 192 ? -2.840 0.306 10.866 1.00 85.75 192 TRP A CA 1
ATOM 1518 C C . TRP A 1 192 ? -3.285 1.616 10.225 1.00 85.75 192 TRP A C 1
ATOM 1520 O O . TRP A 1 192 ? -4.517 1.784 10.071 1.00 85.75 192 TRP A O 1
#

Solvent-accessible surface area (backbone atoms only — not comparable to full-atom values): 12053 Å² total; per-residue (Å²): 132,84,72,66,83,78,56,85,66,82,48,73,64,47,49,44,52,50,53,58,67,74,48,56,44,58,60,51,50,50,43,47,46,50,67,49,47,74,77,75,79,56,95,86,57,79,79,56,97,76,77,60,91,69,70,67,82,84,54,66,73,50,96,81,60,95,75,67,52,73,72,59,54,60,58,72,66,53,91,64,62,53,21,47,55,63,86,40,68,74,29,59,38,79,46,72,45,84,52,104,84,52,82,46,76,48,78,45,74,49,63,78,61,71,47,78,45,74,72,78,59,93,85,52,90,77,72,56,69,70,57,67,69,43,45,68,58,52,45,49,52,19,57,79,68,76,45,65,69,92,39,89,65,49,39,35,38,40,36,49,54,41,35,71,93,74,54,86,47,70,69,50,48,57,42,36,69,62,37,43,38,79,42,60,29,24,77,93,74,72,44,104

Sequence (192 aa):
MNQVPDWNINNMTSIKLKLFEIMDTKDKLNLLFLAGFERPPSRSYRPSRSSRFELMTGVLPTFATSSISKSACNFLAAEYPLNFDSGNKSTITLHHHAGDSHLYYFLQLVAKKYCVIDLPSVSDDCYDYSFVSMMPMMAKACGDLELKFASSEIKIVCLTYFDESTLESDAERDASNKCKLYLFGSFGKNKW

pLDDT: mean 77.94, std 16.38, range [39.47, 96.88]

Mean predicted aligned error: 9.05 Å

Radius of gyration: 18.48 Å; Cα contacts (8 Å, |Δi|>4): 208; chains: 1; bounding box: 50×40×46 Å

Organism: NCBI:txid90262

Secondary structure (DSSP, 8-state):
---GGG----SHHHHHHHHHHHS-HHHHHHHHHHHT-PPPPPTT----TT------TT-SS-TT-TT--HHHHHHHTS-PPBSB-SS-GGGEEEEEEE-SS-EEEEEEE-BS--EEEPPPPTT-S---HHHHHHHHHHHHHHHHTT--TT-TT-EEEEEESB-GGG--SHHHHHHHHHSEEEEEEBTTTTB-